Protein AF-0000000075743978 (afdb_homodimer)

Solvent-accessible surface area (backbone atoms only — not comparable to full-atom values): 15780 Å² total; per-residue (Å²): 130,88,74,73,69,87,46,62,50,60,53,67,70,72,53,64,82,66,49,61,28,59,50,46,32,64,75,64,64,57,47,56,66,39,38,50,54,51,48,53,48,66,65,42,75,84,51,74,60,40,35,63,66,58,51,16,63,73,70,71,48,52,56,69,60,46,48,53,36,50,51,52,35,18,31,63,42,45,31,47,73,48,79,40,78,42,95,86,76,48,76,43,61,27,34,36,59,51,58,58,70,58,33,43,53,43,49,51,48,41,51,51,47,50,50,52,52,47,51,52,47,54,72,70,50,47,62,70,56,47,52,52,26,50,57,50,27,38,66,61,56,108,129,87,74,75,70,86,47,61,50,58,53,67,69,72,52,64,80,65,49,59,29,59,51,46,32,63,75,65,63,57,47,57,65,40,37,50,56,50,47,53,49,66,64,42,75,85,52,75,58,41,36,62,66,57,50,16,63,74,70,72,48,51,55,69,60,45,49,53,36,50,49,51,35,19,32,64,43,46,32,47,73,47,78,40,78,41,95,88,74,49,74,44,60,28,32,35,59,51,56,56,71,57,34,45,52,41,51,52,49,42,50,52,47,51,47,54,51,45,52,50,47,55,72,68,50,46,62,70,56,47,52,52,25,50,57,50,26,37,66,61,57,109

Foldseek 3Di:
DPPVPPDDDDVCVVCVPPDPVNLCCVQLVDDPLLVLLLVCQVPVVPDDFAFLVRSCVVVVHDSVSSVVSQVSCVVLQQKDKDWDADPVGDIGIGMHGDDPVRNVVSSVVSVVVVVVVVVVPVVPDDPVRVVVCVVVVVVPPD/DPPVPPDDDDVCVVCVPPDPVNLCCVQLVDDPLLVLLLVCQVPVVPDDFAFLVRSCVVVVHDSVSSVVSQVSCVVLQQKDKDWDADPVRDIGIGMHGDDPVRNVVSSVVSVVVVVVVVVVPVVPDDPVRVVVCVVVVVVPPD

Secondary structure (DSSP, 8-state):
-------PPPHHHHSTT--HHHHHHHHH---HHHHHHHHHHHTSTT---B-HHHHHHHHT--HHHHHHHHHHHHHTTSEEEEEEE-TTS-EEEEEEEPPHHHHHHHHHHHHHHHHHHHHHHHHH--HHHHHHHHHHHTTTT-/-------PPPHHHHSTT--HHHHHHHHH---HHHHHHHHHHHTSTT---EEHHHHHHHHT--HHHHHHHHHHHHHTTSEEEEEEE-TTS-EEEEEEEPPHHHHHHHHHHHHHHHHHHHHHHHHH--HHHHHHHHHHHTTTT-

Nearest PDB structures (foldseek):
  3r0a-assembly1_A  TM=7.273E-01  e=1.257E-07  Methanosarcina mazei
  8ylg-assembly1_B  TM=4.894E-01  e=2.031E-04  Burkholderia thailandensis
  4zzl-assembly1_A  TM=4.169E-01  e=2.031E-04  Pseudomonas aeruginosa
  3voe-assembly1_B  TM=4.496E-01  e=3.532E-03  Escherichia coli K-12
  4em0-assembly1_B  TM=3.685E-01  e=7.030E-04  Staphylococcus aureus subsp. aureus MRSA252

Structure (mmCIF, N/CA/C/O backbone):
data_AF-0000000075743978-model_v1
#
loop_
_entity.id
_entity.type
_entity.pdbx_description
1 polymer 'Transcriptional regulator, TrmB'
#
loop_
_atom_site.group_PDB
_atom_site.id
_atom_site.type_symbol
_atom_site.label_atom_id
_atom_site.label_alt_id
_atom_site.label_comp_id
_atom_site.label_asym_id
_atom_site.label_entity_id
_atom_site.label_seq_id
_atom_site.pdbx_PDB_ins_code
_atom_site.Cartn_x
_atom_site.Cartn_y
_atom_site.Cartn_z
_atom_site.occupancy
_atom_site.B_iso_or_equiv
_atom_site.auth_seq_id
_atom_site.auth_comp_id
_atom_site.auth_asym_id
_atom_site.auth_atom_id
_atom_site.pdbx_PDB_model_num
ATOM 1 N N . MET A 1 1 ? -18.297 -23.359 -26.078 1 24.89 1 MET A N 1
ATOM 2 C CA . MET A 1 1 ? -17.5 -23.734 -24.906 1 24.89 1 MET A CA 1
ATOM 3 C C . MET A 1 1 ? -16.703 -22.562 -24.391 1 24.89 1 MET A C 1
ATOM 5 O O . MET A 1 1 ? -15.984 -21.906 -25.141 1 24.89 1 MET A O 1
ATOM 9 N N . TYR A 1 2 ? -17.172 -21.609 -23.75 1 27.92 2 TYR A N 1
ATOM 10 C CA . TYR A 1 2 ? -16.703 -20.297 -23.297 1 27.92 2 TYR A CA 1
ATOM 11 C C . TYR A 1 2 ? -15.289 -20.391 -22.734 1 27.92 2 TYR A C 1
ATOM 13 O O . TYR A 1 2 ? -15.102 -20.797 -21.578 1 27.92 2 TYR A O 1
ATOM 21 N N . LEU A 1 3 ? -14.398 -21.141 -23.266 1 30.67 3 LEU A N 1
ATOM 22 C CA . LEU A 1 3 ? -13 -21.344 -22.922 1 30.67 3 LEU A CA 1
ATOM 23 C C . LEU A 1 3 ? -12.297 -20.016 -22.672 1 30.67 3 LEU A C 1
ATOM 25 O O . LEU A 1 3 ? -11.75 -19.406 -23.594 1 30.67 3 LEU A O 1
ATOM 29 N N . ASN A 1 4 ? -12.82 -18.969 -22.094 1 42.28 4 ASN A N 1
ATOM 30 C CA . ASN A 1 4 ? -12.266 -17.703 -21.656 1 42.28 4 ASN A CA 1
ATOM 31 C C . ASN A 1 4 ? -10.891 -17.875 -21.016 1 42.28 4 ASN A C 1
ATOM 33 O O . ASN A 1 4 ? -10.758 -18.578 -20.016 1 42.28 4 ASN A O 1
ATOM 37 N N . THR A 1 5 ? -9.82 -18.156 -21.75 1 50.59 5 THR A N 1
ATOM 38 C CA . THR A 1 5 ? -8.43 -18.453 -21.422 1 50.59 5 THR A CA 1
ATOM 39 C C . THR A 1 5 ? -7.965 -17.641 -20.219 1 50.59 5 THR A C 1
ATOM 41 O O . THR A 1 5 ? -8.062 -16.406 -20.219 1 50.59 5 THR A O 1
ATOM 44 N N . LEU A 1 6 ? -8.203 -18.234 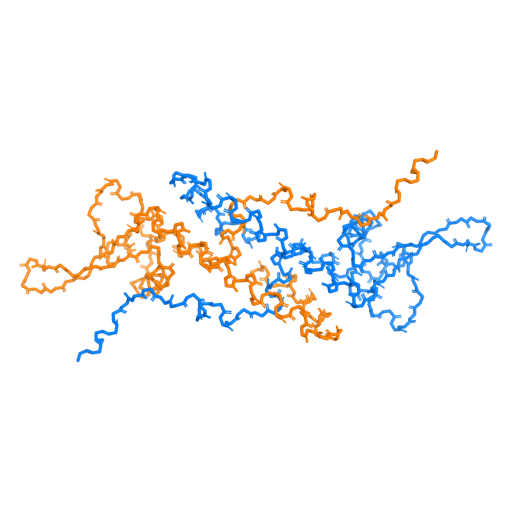-19.156 1 64.38 6 LEU A N 1
ATOM 45 C CA . LEU A 1 6 ? -7.66 -17.688 -17.906 1 64.38 6 LEU A CA 1
ATOM 46 C C . LEU A 1 6 ? -6.227 -17.203 -18.109 1 64.38 6 LEU A C 1
ATOM 48 O O . LEU A 1 6 ? -5.309 -18.016 -18.281 1 64.38 6 LEU A O 1
ATOM 52 N N . ARG A 1 7 ? -6.055 -15.961 -18.703 1 77.69 7 ARG A N 1
ATOM 53 C CA . ARG A 1 7 ? -4.734 -15.383 -18.938 1 77.69 7 ARG A CA 1
ATOM 54 C C . ARG A 1 7 ? -4.52 -14.156 -18.062 1 77.69 7 ARG A C 1
ATOM 56 O O . ARG A 1 7 ? -5.441 -13.703 -17.375 1 77.69 7 ARG A O 1
ATOM 63 N N . GLU A 1 8 ? -3.381 -13.867 -18.156 1 87 8 GLU A N 1
ATOM 64 C CA . GLU A 1 8 ? -2.977 -12.633 -17.5 1 87 8 GLU A CA 1
ATOM 65 C C . GLU A 1 8 ? -3.844 -11.453 -17.938 1 87 8 GLU A C 1
ATOM 67 O O . GLU A 1 8 ? -4.191 -11.344 -19.109 1 87 8 GLU A O 1
ATOM 72 N N . VAL A 1 9 ? -4.352 -10.773 -17.031 1 87.81 9 VAL A N 1
ATOM 73 C CA . VAL A 1 9 ? -5.133 -9.57 -17.297 1 87.81 9 VAL A CA 1
ATOM 74 C C . VAL A 1 9 ? -4.199 -8.367 -17.438 1 87.81 9 VAL A C 1
ATOM 76 O O . VAL A 1 9 ? -3.193 -8.266 -16.734 1 87.81 9 VAL A O 1
ATOM 79 N N . ASP A 1 10 ? -4.598 -7.535 -18.359 1 92.88 10 ASP A N 1
ATOM 80 C CA . ASP A 1 10 ? -3.844 -6.297 -18.5 1 92.88 10 ASP A CA 1
ATOM 81 C C . ASP A 1 10 ? -3.76 -5.547 -17.172 1 92.88 10 ASP A C 1
ATOM 83 O O . ASP A 1 10 ? -4.766 -5.387 -16.469 1 92.88 10 ASP A O 1
ATOM 87 N N . VAL A 1 11 ? -2.557 -5.078 -16.891 1 92.31 11 VAL A N 1
ATOM 88 C CA . VAL A 1 11 ? -2.301 -4.465 -15.594 1 92.31 11 VAL A CA 1
ATOM 89 C C . VAL A 1 11 ? -3.203 -3.246 -15.406 1 92.31 11 VAL A C 1
ATOM 91 O O . VAL A 1 11 ? -3.615 -2.936 -14.289 1 92.31 11 VAL A O 1
ATOM 94 N N . GLU A 1 12 ? -3.523 -2.529 -16.5 1 92.75 12 GLU A N 1
ATOM 95 C CA . GLU A 1 12 ? -4.406 -1.368 -16.422 1 92.75 12 GLU A CA 1
ATOM 96 C C . GLU A 1 12 ? -5.77 -1.748 -15.852 1 92.75 12 GLU A C 1
ATOM 98 O O . GLU A 1 12 ? -6.375 -0.969 -15.117 1 92.75 12 GLU A O 1
ATOM 103 N N . ASN A 1 13 ? -6.188 -2.934 -16.203 1 93.88 13 ASN A N 1
ATOM 104 C CA . ASN A 1 13 ? -7.473 -3.412 -15.703 1 93.88 13 ASN A CA 1
ATOM 105 C C . ASN A 1 13 ? -7.391 -3.818 -14.234 1 93.88 13 ASN A C 1
ATOM 107 O O . ASN A 1 13 ? -8.375 -3.727 -13.508 1 93.88 13 ASN A O 1
ATOM 111 N N . LEU A 1 14 ? -6.195 -4.199 -13.836 1 93.81 14 LEU A N 1
ATOM 112 C CA . LEU A 1 14 ? -5.992 -4.609 -12.453 1 93.81 14 LEU A CA 1
ATOM 113 C C . LEU A 1 14 ? -6.02 -3.404 -11.523 1 93.81 14 LEU A C 1
ATOM 115 O O . LEU A 1 14 ? -6.402 -3.527 -10.352 1 93.81 14 LEU A O 1
ATOM 119 N N . VAL A 1 15 ? -5.637 -2.213 -12.062 1 95.56 15 VAL A N 1
ATOM 120 C CA . VAL A 1 15 ? -5.52 -1.05 -11.188 1 95.56 15 VAL A CA 1
ATOM 121 C C . VAL A 1 15 ? -6.703 -0.111 -11.422 1 95.56 15 VAL A C 1
ATOM 123 O O . VAL A 1 15 ? -6.75 0.988 -10.859 1 95.56 15 VAL A O 1
ATOM 126 N N . LYS A 1 16 ? -7.691 -0.528 -12.164 1 92.94 16 LYS A N 1
ATOM 127 C CA . LYS A 1 16 ? -8.812 0.325 -12.547 1 92.94 16 LYS A CA 1
ATOM 128 C C . LYS A 1 16 ? -9.656 0.7 -11.336 1 92.94 16 LYS A C 1
ATOM 130 O O . LYS A 1 16 ? -10.25 1.78 -11.297 1 92.94 16 LYS A O 1
ATOM 135 N N . ASN A 1 17 ? -9.641 -0.209 -10.336 1 93.06 17 ASN A N 1
ATOM 136 C CA . ASN A 1 17 ? -10.516 0.028 -9.195 1 93.06 17 ASN A CA 1
ATOM 137 C C . ASN A 1 17 ? -9.758 0.637 -8.023 1 93.06 17 ASN A C 1
ATOM 139 O O . ASN A 1 17 ? -10.297 0.752 -6.918 1 93.06 17 ASN A O 1
ATOM 143 N N . ILE A 1 18 ? -8.547 1.062 -8.25 1 95.75 18 ILE A N 1
ATOM 144 C CA . ILE A 1 18 ? -7.762 1.695 -7.203 1 95.75 18 ILE A CA 1
ATOM 145 C C . ILE A 1 18 ? -8.25 3.127 -6.984 1 95.75 18 ILE A C 1
ATOM 147 O O . ILE A 1 18 ? -8.406 3.889 -7.941 1 95.75 18 ILE A O 1
ATOM 151 N N . ASP A 1 19 ? -8.539 3.475 -5.781 1 95.81 19 ASP A N 1
ATOM 152 C CA . ASP A 1 19 ? -8.969 4.832 -5.465 1 95.81 19 ASP A CA 1
ATOM 153 C C . ASP A 1 19 ? -7.926 5.555 -4.613 1 95.81 19 ASP A C 1
ATOM 155 O O . ASP A 1 19 ? -6.895 4.98 -4.266 1 95.81 19 ASP A O 1
ATOM 159 N N . LEU A 1 20 ? -8.234 6.773 -4.352 1 96.44 20 LEU A N 1
ATOM 160 C CA . LEU A 1 20 ? -7.273 7.617 -3.65 1 96.44 20 LEU A CA 1
ATOM 161 C C . LEU A 1 20 ? -7.055 7.117 -2.225 1 96.44 20 LEU A C 1
ATOM 163 O O . LEU A 1 20 ? -5.938 7.18 -1.708 1 96.44 20 LEU A O 1
ATOM 167 N N . LYS A 1 21 ? -8.133 6.723 -1.599 1 95.5 21 LYS A N 1
ATOM 168 C CA . LYS A 1 21 ? -8.023 6.223 -0.232 1 95.5 21 LYS A CA 1
ATOM 169 C C . LYS A 1 21 ? -7 5.09 -0.142 1 95.5 21 LYS A C 1
ATOM 171 O O . LYS A 1 21 ? -6.199 5.043 0.793 1 95.5 21 LYS A O 1
ATOM 176 N N . TYR A 1 22 ? -7.07 4.195 -1.061 1 95.56 22 TYR A N 1
ATOM 177 C CA . TYR A 1 22 ? -6.141 3.072 -1.082 1 95.56 22 TYR A CA 1
ATOM 178 C C . TYR A 1 22 ? -4.707 3.557 -1.284 1 95.56 22 TYR A C 1
ATOM 180 O O . TYR A 1 22 ? -3.785 3.074 -0.624 1 95.56 22 TYR A O 1
ATOM 188 N N . ILE A 1 23 ? -4.473 4.43 -2.223 1 96.62 23 ILE A N 1
ATOM 189 C CA . ILE A 1 23 ? -3.148 4.977 -2.484 1 96.62 23 ILE A CA 1
ATOM 190 C C . ILE A 1 23 ? -2.6 5.629 -1.217 1 96.62 23 ILE A C 1
ATOM 192 O O . ILE A 1 23 ? -1.451 5.391 -0.836 1 96.62 23 ILE A O 1
ATOM 196 N N . LEU A 1 24 ? -3.426 6.398 -0.537 1 96.06 24 LEU A N 1
ATOM 197 C CA . LEU A 1 24 ? -3.006 7.125 0.658 1 96.06 24 LEU A CA 1
ATOM 198 C C . LEU A 1 24 ? -2.688 6.16 1.795 1 96.06 24 LEU A C 1
ATOM 200 O O . LEU A 1 24 ? -1.755 6.391 2.568 1 96.06 24 LEU A O 1
ATOM 204 N N . ARG A 1 25 ? -3.398 5.117 1.868 1 94.81 25 ARG A N 1
ATOM 205 C CA . ARG A 1 25 ? -3.1 4.074 2.846 1 94.81 25 ARG A CA 1
ATOM 206 C C . ARG A 1 25 ? -1.698 3.51 2.631 1 94.81 25 ARG A C 1
ATOM 208 O O . ARG A 1 25 ? -0.941 3.334 3.588 1 94.81 25 ARG A O 1
ATOM 215 N N . CYS A 1 26 ? -1.353 3.26 1.431 1 94.75 26 CYS A N 1
ATOM 216 C CA . CYS A 1 26 ? -0.07 2.648 1.1 1 94.75 26 CYS A CA 1
ATOM 217 C C . CYS A 1 26 ? 1.074 3.635 1.309 1 94.75 26 CYS A C 1
ATOM 219 O O . CYS A 1 26 ? 2.105 3.281 1.882 1 94.75 26 CYS A O 1
ATOM 221 N N . ILE A 1 27 ? 0.92 4.844 0.913 1 96.06 27 ILE A N 1
ATOM 222 C CA . ILE A 1 27 ? 2.111 5.688 0.838 1 96.06 27 ILE A CA 1
ATOM 223 C C . ILE A 1 27 ? 2.283 6.453 2.146 1 96.06 27 ILE A C 1
ATOM 225 O O . ILE A 1 27 ? 3.4 6.828 2.512 1 96.06 27 ILE A O 1
ATOM 229 N N . LEU A 1 28 ? 1.196 6.746 2.877 1 95.31 28 LEU A N 1
ATOM 230 C CA . LEU A 1 28 ? 1.333 7.531 4.098 1 95.31 28 LEU A CA 1
ATOM 231 C C . LEU A 1 28 ? 1.576 6.629 5.301 1 95.31 28 LEU A C 1
ATOM 233 O O . LEU A 1 28 ? 2.283 7.012 6.238 1 95.31 28 LEU A O 1
ATOM 237 N N . LYS A 1 29 ? 0.933 5.473 5.328 1 92.44 29 LYS A N 1
ATOM 238 C CA . LYS A 1 29 ? 1.095 4.543 6.441 1 92.44 29 LYS A CA 1
ATOM 239 C C . LYS A 1 29 ? 0.666 5.184 7.758 1 92.44 29 LYS A C 1
ATOM 241 O O . LYS A 1 29 ? 1.4 5.133 8.75 1 92.44 29 LYS A O 1
ATOM 246 N N . LEU A 1 30 ? -0.484 5.719 7.789 1 95.19 30 LEU A N 1
ATOM 247 C CA . LEU A 1 30 ? -0.956 6.395 8.992 1 95.19 30 LEU A CA 1
ATOM 248 C C . LEU A 1 30 ? -1.749 5.441 9.875 1 95.19 30 LEU A C 1
ATOM 250 O O . LEU A 1 30 ? -2.514 4.613 9.375 1 95.19 30 LEU A O 1
ATOM 254 N N . SER A 1 31 ? -1.602 5.617 11.211 1 94.19 31 SER A N 1
ATOM 255 C CA . SER A 1 31 ? -2.451 4.922 12.172 1 94.19 31 SER A CA 1
ATOM 256 C C . SER A 1 31 ? -3.793 5.629 12.336 1 94.19 31 SER A C 1
ATOM 258 O O . SER A 1 31 ? -3.973 6.75 11.859 1 94.19 31 SER A O 1
ATOM 260 N N . ILE A 1 32 ? -4.656 4.938 13.023 1 94.75 32 ILE A N 1
ATOM 261 C CA . ILE A 1 32 ? -5.953 5.527 13.336 1 94.75 32 ILE A CA 1
ATOM 262 C C . ILE A 1 32 ? -5.758 6.809 14.148 1 94.75 32 ILE A C 1
ATOM 264 O O . ILE A 1 32 ? -6.414 7.82 13.891 1 94.75 32 ILE A O 1
ATOM 268 N N . THR A 1 33 ? -4.809 6.738 15.055 1 96.5 33 THR A N 1
ATOM 269 C CA . THR A 1 33 ? -4.523 7.91 15.875 1 96.5 33 THR A CA 1
ATOM 270 C C . THR A 1 33 ? -4.02 9.062 15.016 1 96.5 33 THR A C 1
ATOM 272 O O . THR A 1 33 ? -4.465 10.203 15.172 1 96.5 33 THR A O 1
ATOM 275 N N . ASP A 1 34 ? -3.105 8.789 14.086 1 97.19 34 ASP A N 1
ATOM 276 C CA . ASP A 1 34 ? -2.584 9.812 13.188 1 97.19 34 ASP A CA 1
ATOM 277 C C . ASP A 1 34 ? -3.715 10.492 12.422 1 97.19 34 ASP A C 1
ATOM 279 O O . ASP A 1 34 ? -3.756 11.727 12.336 1 97.19 34 ASP A O 1
ATOM 283 N N . VAL A 1 35 ? -4.586 9.727 11.977 1 96.19 35 VAL A N 1
ATOM 284 C CA . VAL A 1 35 ? -5.691 10.234 11.172 1 96.19 35 VAL A CA 1
ATOM 285 C C . VAL A 1 35 ? -6.621 11.078 12.047 1 96.19 35 VAL A C 1
ATOM 287 O O . VAL A 1 35 ? -7.09 12.133 11.617 1 96.19 35 VAL A O 1
ATOM 290 N N . THR A 1 36 ? -6.859 10.594 13.18 1 95.12 36 THR A N 1
ATOM 291 C CA . THR A 1 36 ? -7.738 11.312 14.102 1 95.12 36 THR A CA 1
ATOM 292 C C . THR A 1 36 ? -7.145 12.672 14.461 1 95.12 36 THR A C 1
ATOM 294 O O . THR A 1 36 ? -7.855 13.68 14.469 1 95.12 36 THR A O 1
ATOM 297 N N . VAL A 1 37 ? -5.906 12.695 14.766 1 96.5 37 VAL A N 1
ATOM 298 C CA . VAL A 1 37 ? -5.223 13.945 15.07 1 96.5 37 VAL A CA 1
ATOM 299 C C . VAL A 1 37 ? -5.312 14.891 13.875 1 96.5 37 VAL A C 1
ATOM 301 O O . VAL A 1 37 ? -5.68 16.062 14.031 1 96.5 37 VAL A O 1
ATOM 304 N N . TYR A 1 38 ? -5.027 14.375 12.766 1 95.88 38 TYR A N 1
ATOM 305 C CA . TYR A 1 38 ? -5.086 15.18 11.547 1 95.88 38 TYR A CA 1
ATOM 306 C C . TYR A 1 38 ? -6.492 15.711 11.312 1 95.88 38 TYR A C 1
ATOM 308 O O . TYR A 1 38 ? -6.672 16.891 10.992 1 95.88 38 TYR A O 1
ATOM 316 N N . HIS A 1 39 ? -7.406 14.852 11.469 1 92.94 39 HIS A N 1
ATOM 317 C CA . HIS A 1 39 ? -8.805 15.219 11.312 1 92.94 39 HIS A CA 1
ATOM 318 C C . HIS A 1 39 ? -9.195 16.344 12.266 1 92.94 39 HIS A C 1
ATOM 320 O O . HIS A 1 39 ? -9.93 17.266 11.891 1 92.94 39 HIS A O 1
ATOM 326 N N . THR A 1 40 ? -8.781 16.266 13.438 1 93.81 40 THR A N 1
ATOM 327 C CA . THR A 1 40 ? -9.07 17.266 14.453 1 93.81 40 THR A CA 1
ATOM 328 C C . THR A 1 40 ? -8.547 18.641 14.016 1 93.81 40 THR A C 1
ATOM 330 O O . THR A 1 40 ? -9.227 19.641 14.211 1 93.81 40 THR A O 1
ATOM 333 N N . LEU A 1 41 ? -7.387 18.672 13.391 1 94.31 41 LEU A N 1
ATOM 334 C CA . LEU A 1 41 ? -6.793 19.922 12.93 1 94.31 41 LEU A CA 1
ATOM 335 C C . LEU A 1 41 ? -7.547 20.484 11.727 1 94.31 41 LEU A C 1
ATOM 337 O O . LEU A 1 41 ? -7.664 21.703 11.57 1 94.31 41 LEU A O 1
ATOM 341 N N . LEU A 1 42 ? -8.078 19.609 10.883 1 90.25 42 LEU A N 1
ATOM 342 C CA . LEU A 1 42 ? -8.781 20.031 9.68 1 90.25 42 LEU A CA 1
ATOM 343 C C . LEU A 1 42 ? -10.172 20.562 10.016 1 90.25 42 LEU A C 1
ATOM 345 O O . LEU A 1 42 ? -10.664 21.484 9.352 1 90.25 42 LEU A O 1
ATOM 349 N N . ASN A 1 43 ? -10.828 19.953 10.93 1 82.62 43 ASN A N 1
ATOM 350 C CA . ASN A 1 43 ? -12.211 20.281 11.25 1 82.62 43 ASN A CA 1
ATOM 351 C C . ASN A 1 43 ? -12.305 21.25 12.422 1 82.62 43 ASN A C 1
ATOM 353 O 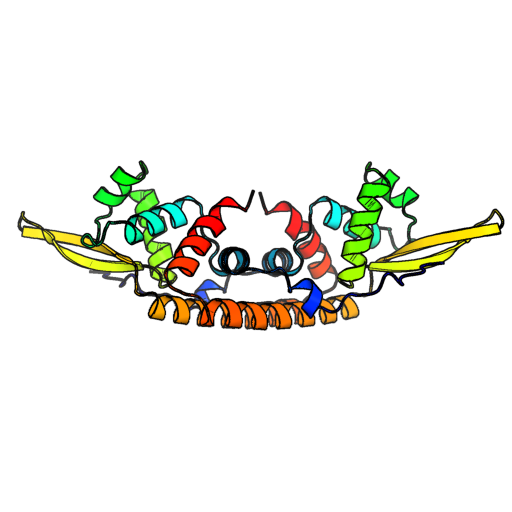O . ASN A 1 43 ? -13.297 21.266 13.148 1 82.62 43 ASN A O 1
ATOM 357 N N . ASN A 1 44 ? -11.344 21.922 12.609 1 73.75 44 ASN A N 1
ATOM 358 C CA . ASN A 1 44 ? -11.391 22.844 13.75 1 73.75 44 ASN A CA 1
ATOM 359 C C . ASN A 1 44 ? -12.133 24.125 13.406 1 73.75 44 ASN A C 1
ATOM 361 O O . ASN A 1 44 ? -12.016 25.125 14.125 1 73.75 44 ASN A O 1
ATOM 365 N N . ASN A 1 45 ? -13.18 23.969 12.453 1 56.81 45 ASN A N 1
ATOM 366 C CA . ASN A 1 45 ? -14.125 25.016 12.086 1 56.81 45 ASN A CA 1
ATOM 367 C C . ASN A 1 45 ? -13.414 26.344 11.812 1 56.81 45 ASN A C 1
ATOM 369 O O . ASN A 1 45 ? -13.859 27.391 12.273 1 56.81 45 ASN A O 1
ATOM 373 N N . GLY A 1 46 ? -12.469 26.203 11 1 56.69 46 GLY A N 1
ATOM 374 C CA . GLY A 1 46 ? -11.836 27.469 10.688 1 56.69 46 GLY A CA 1
ATOM 375 C C . GLY A 1 46 ? -11.031 28.031 11.844 1 56.69 46 GLY A C 1
ATOM 376 O O . GLY A 1 46 ? -10.477 29.141 11.734 1 56.69 46 GLY A O 1
ATOM 377 N N . ASN A 1 47 ? -11.312 27.453 13.031 1 59.38 47 ASN A N 1
ATOM 378 C CA . ASN A 1 47 ? -10.57 27.969 14.18 1 59.38 47 ASN A CA 1
ATOM 379 C C . ASN A 1 47 ? -9.062 27.812 13.984 1 59.38 47 ASN A C 1
ATOM 381 O O . ASN A 1 47 ? -8.625 27.078 13.094 1 59.38 47 ASN A O 1
ATOM 385 N N . ASP A 1 48 ? -8.211 28.5 14.898 1 71.69 48 ASP A N 1
ATOM 386 C CA . ASP A 1 48 ? -6.793 28.75 15.164 1 71.69 48 ASP A CA 1
ATOM 387 C C . ASP A 1 48 ? -6.031 27.438 15.328 1 71.69 48 ASP A C 1
ATOM 389 O O . ASP A 1 48 ? -6.633 26.391 15.617 1 71.69 48 ASP A O 1
ATOM 393 N N . PRO A 1 49 ? -4.898 27.297 14.836 1 92.62 49 PRO A N 1
ATOM 394 C CA . PRO A 1 49 ? -3.943 26.297 15.305 1 92.62 49 PRO A CA 1
ATOM 395 C C . PRO A 1 49 ? -4.234 25.828 16.719 1 92.62 49 PRO A C 1
ATOM 397 O O . PRO A 1 49 ? -4.871 26.547 17.5 1 92.62 49 PRO A O 1
ATOM 400 N N . LEU A 1 50 ? -4.078 24.562 16.953 1 96 50 LEU A N 1
ATOM 401 C CA . LEU A 1 50 ? -4.363 23.938 18.25 1 96 50 LEU A CA 1
ATOM 402 C C . LEU A 1 50 ? -3.07 23.547 18.953 1 96 50 LEU A C 1
ATOM 404 O O . LEU A 1 50 ? -2.09 23.172 18.312 1 96 50 LEU A O 1
ATOM 408 N N . THR A 1 51 ? -3.17 23.609 20.266 1 95.25 51 THR A N 1
ATOM 409 C CA . THR A 1 51 ? -2.055 23.109 21.078 1 95.25 51 THR A CA 1
ATOM 410 C C . THR A 1 51 ? -2.152 21.594 21.266 1 95.25 51 THR A C 1
ATOM 412 O O . THR A 1 51 ? -3.199 21 21 1 95.25 51 THR A O 1
ATOM 415 N N . VAL A 1 52 ? -1.03 21 21.734 1 97.44 52 VAL A N 1
ATOM 416 C CA . VAL A 1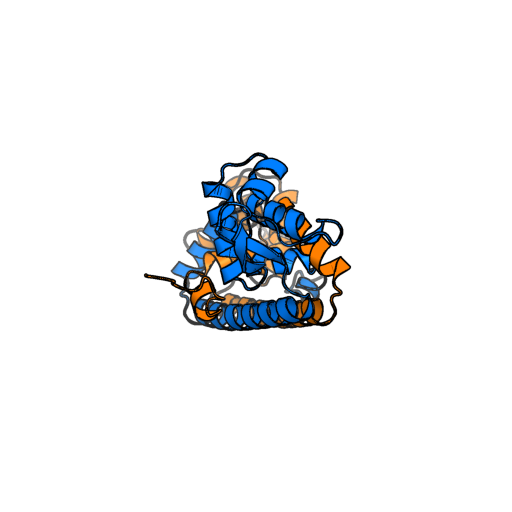 52 ? -1.013 19.578 22.062 1 97.44 52 VAL A CA 1
ATOM 417 C C . VAL A 1 52 ? -2.102 19.266 23.078 1 97.44 52 VAL A C 1
ATOM 419 O O . VAL A 1 52 ? -2.822 18.266 22.938 1 97.44 52 VAL A O 1
ATOM 422 N N . SER A 1 53 ? -2.24 20.094 24.062 1 96.88 53 SER A N 1
ATOM 423 C CA . SER A 1 53 ? -3.209 19.891 25.141 1 96.88 53 SER A CA 1
ATOM 424 C C . SER A 1 53 ? -4.637 19.891 24.609 1 96.88 53 SER A C 1
ATOM 426 O O . SER A 1 53 ? -5.449 19.047 24.984 1 96.88 53 SER A O 1
ATOM 428 N N . GLU A 1 54 ? -4.91 20.812 23.781 1 95.25 54 GLU A N 1
ATOM 429 C CA . GLU A 1 54 ? -6.242 20.922 23.203 1 95.25 54 GLU A CA 1
ATOM 430 C C . GLU A 1 54 ? -6.57 19.688 22.359 1 95.25 54 GLU A C 1
ATOM 432 O O . GLU A 1 54 ? -7.68 19.156 22.422 1 95.25 54 GLU A O 1
ATOM 437 N N . ILE A 1 55 ? -5.617 19.203 21.578 1 97.19 55 ILE A N 1
ATOM 438 C CA . ILE A 1 55 ? -5.828 18.031 20.75 1 97.19 55 ILE A CA 1
ATOM 439 C C . ILE A 1 55 ? -5.996 16.797 21.625 1 97.19 55 ILE A C 1
ATOM 441 O O . ILE A 1 55 ? -6.898 15.984 21.406 1 97.19 55 ILE A O 1
ATOM 445 N N . SER A 1 56 ? -5.125 16.703 22.609 1 98.25 56 SER A N 1
ATOM 446 C CA . SER A 1 56 ? -5.18 15.578 23.547 1 98.25 56 SER A CA 1
ATOM 447 C C . SER A 1 56 ? -6.551 15.477 24.203 1 98.25 56 SER A C 1
ATOM 449 O O . SER A 1 56 ? -7.125 14.391 24.281 1 98.25 56 SER A O 1
ATOM 451 N N . THR A 1 57 ? -7.059 16.531 24.609 1 97.44 57 THR A N 1
ATOM 452 C CA . THR A 1 57 ? -8.375 16.578 25.25 1 97.44 57 THR A CA 1
ATOM 453 C C . THR A 1 57 ? -9.469 16.188 24.25 1 97.44 57 THR A C 1
ATOM 455 O O . THR A 1 57 ? -10.375 15.422 24.594 1 97.44 57 THR A O 1
ATOM 458 N N . ALA A 1 58 ? -9.344 16.672 23.062 1 94.75 58 ALA A N 1
ATOM 459 C CA . ALA A 1 58 ? -10.367 16.453 22.047 1 94.75 58 ALA A CA 1
ATOM 460 C C . ALA A 1 58 ? -10.461 14.969 21.688 1 94.75 58 ALA A C 1
ATOM 462 O O . ALA A 1 58 ? -11.555 14.453 21.422 1 94.75 58 ALA A O 1
ATOM 463 N N . ILE A 1 59 ? -9.312 14.289 21.656 1 96.44 59 ILE A N 1
ATOM 464 C CA . ILE A 1 59 ? -9.352 12.922 21.141 1 96.44 59 ILE A CA 1
ATOM 465 C C . ILE A 1 59 ? -9.18 11.93 22.281 1 96.44 59 ILE A C 1
ATOM 467 O O . ILE A 1 59 ? -9.125 10.719 22.062 1 96.44 59 ILE A O 1
ATOM 471 N N . LYS A 1 60 ? -9 12.383 23.516 1 97.69 60 LYS A N 1
ATOM 472 C CA . LYS A 1 60 ? -8.914 11.594 24.734 1 97.69 60 LYS A CA 1
ATOM 473 C C . LYS A 1 60 ? -7.734 10.633 24.688 1 97.69 60 LYS A C 1
ATOM 475 O O . LYS A 1 60 ? -7.891 9.438 24.938 1 97.69 60 LYS A O 1
ATOM 480 N N . LYS A 1 61 ? -6.574 11.148 24.328 1 98.12 61 LYS A N 1
ATOM 481 C CA . LYS A 1 61 ? -5.293 10.453 24.359 1 98.12 61 LYS A CA 1
ATOM 482 C C . LYS A 1 61 ? -4.238 11.258 25.109 1 98.12 61 LYS A C 1
ATOM 484 O O . LYS A 1 61 ? -4.41 12.461 25.328 1 98.12 61 LYS A O 1
ATOM 489 N N . SER A 1 62 ? -3.201 10.578 25.422 1 98.44 62 SER A N 1
ATOM 490 C CA . SER A 1 62 ? -2.139 11.25 26.156 1 98.44 62 SER A CA 1
ATOM 491 C C . SER A 1 62 ? -1.426 12.281 25.297 1 98.44 62 SER A C 1
ATOM 493 O O . SER A 1 62 ? -1.398 12.148 24.062 1 98.44 62 SER A O 1
ATOM 495 N N . ARG A 1 63 ? -0.843 13.188 25.984 1 98 63 ARG A N 1
ATOM 496 C CA . ARG A 1 63 ? -0.066 14.203 25.281 1 98 63 ARG A CA 1
ATOM 497 C C . ARG A 1 63 ? 1.102 13.57 24.516 1 98 63 ARG A C 1
ATOM 499 O O . ARG A 1 63 ? 1.418 13.977 23.406 1 98 63 ARG A O 1
ATOM 506 N N . SER A 1 64 ? 1.693 12.586 25.141 1 97.69 64 SER A N 1
ATOM 507 C CA . SER A 1 64 ? 2.82 11.914 24.5 1 97.69 64 SER A CA 1
ATOM 508 C C . SER A 1 64 ? 2.4 11.25 23.188 1 97.69 64 SER A C 1
ATOM 510 O O . SER A 1 64 ? 3.129 11.312 22.203 1 97.69 64 SER A O 1
ATOM 512 N N . THR A 1 65 ? 1.23 10.586 23.156 1 98.06 65 THR A N 1
ATOM 513 C CA . THR A 1 65 ? 0.684 9.945 21.969 1 98.06 65 THR A CA 1
ATOM 514 C C . THR A 1 65 ? 0.396 10.977 20.891 1 98.06 65 THR A C 1
ATOM 516 O O . THR A 1 65 ? 0.734 10.766 19.719 1 98.06 65 THR A O 1
ATOM 519 N N . VAL A 1 66 ? -0.167 12.055 21.297 1 98.44 66 VAL A N 1
ATOM 520 C CA . VAL A 1 66 ? -0.506 13.133 20.359 1 98.44 66 VAL A CA 1
ATOM 521 C C . VAL A 1 66 ? 0.771 13.734 19.781 1 98.44 66 VAL A C 1
ATOM 523 O O . VAL A 1 66 ? 0.857 13.984 18.578 1 98.44 66 VAL A O 1
ATOM 526 N N . GLU A 1 67 ? 1.728 13.922 20.562 1 97.94 67 GLU A N 1
ATOM 527 C CA . GLU A 1 67 ? 2.994 14.5 20.125 1 97.94 67 GLU A CA 1
ATOM 528 C C . GLU A 1 67 ? 3.676 13.602 19.094 1 97.94 67 GLU A C 1
ATOM 530 O O . GLU A 1 67 ? 4.211 14.094 18.094 1 97.94 67 GLU A O 1
ATOM 535 N N . LYS A 1 68 ? 3.662 12.367 19.312 1 97.94 68 LYS A N 1
ATOM 536 C CA . LYS A 1 68 ? 4.254 11.438 18.359 1 97.94 68 LYS A CA 1
ATOM 537 C C . LYS A 1 68 ? 3.539 11.516 17 1 97.94 68 LYS A C 1
ATOM 539 O O . LYS A 1 68 ? 4.188 11.547 15.953 1 97.94 68 LYS A O 1
ATOM 544 N N . SER A 1 69 ? 2.268 11.516 17.094 1 97.75 69 SER A N 1
ATOM 545 C CA . SER A 1 69 ? 1.484 11.625 15.867 1 97.75 69 SER A CA 1
ATOM 546 C C . SER A 1 69 ? 1.756 12.945 15.148 1 97.75 69 SER A C 1
ATOM 548 O O . SER A 1 69 ? 1.917 12.977 13.93 1 97.75 69 SER A O 1
ATOM 550 N N . LEU A 1 70 ? 1.791 14.016 15.922 1 97.81 70 LEU A N 1
ATOM 551 C CA . LEU A 1 70 ? 2.059 15.32 15.336 1 97.81 70 LEU A CA 1
ATOM 552 C C . LEU A 1 70 ? 3.436 15.359 14.68 1 97.81 70 LEU A C 1
ATOM 554 O O .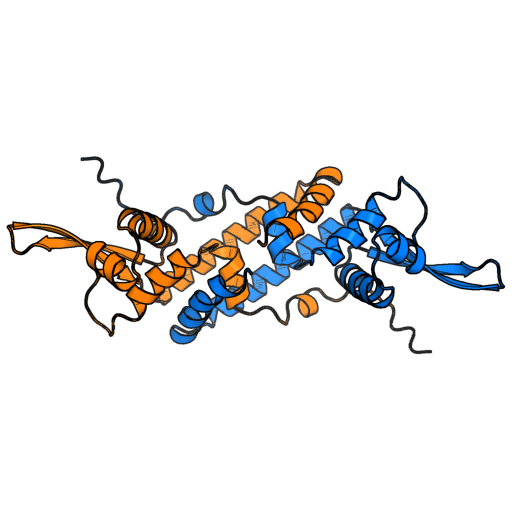 LEU A 1 70 ? 3.602 15.938 13.609 1 97.81 70 LEU A O 1
ATOM 558 N N . MET A 1 71 ? 4.344 14.734 15.297 1 97.19 71 MET A N 1
ATOM 559 C CA . MET A 1 71 ? 5.68 14.664 14.711 1 97.19 71 MET A CA 1
ATOM 560 C C . MET A 1 71 ? 5.648 13.93 13.375 1 97.19 71 MET A C 1
ATOM 562 O O . MET A 1 71 ? 6.258 14.383 12.406 1 97.19 71 MET A O 1
ATOM 566 N N . LYS A 1 72 ? 5.004 12.906 13.328 1 96.31 72 LYS A N 1
ATOM 567 C CA . LYS A 1 72 ? 4.879 12.141 12.094 1 96.31 72 LYS A CA 1
ATOM 568 C C . LYS A 1 72 ? 4.207 12.961 11 1 96.31 72 LYS A C 1
ATOM 570 O O . LYS A 1 72 ? 4.676 13 9.859 1 96.31 72 LYS A O 1
ATOM 575 N N . LEU A 1 73 ? 3.148 13.594 11.375 1 97.38 73 LEU A N 1
ATOM 576 C CA . LEU A 1 73 ? 2.377 14.375 10.422 1 97.38 73 LEU A CA 1
ATOM 577 C C . LEU A 1 73 ? 3.188 15.562 9.906 1 97.38 73 LEU A C 1
ATOM 579 O O . LEU A 1 73 ? 3.061 15.953 8.75 1 97.38 73 LEU A O 1
ATOM 583 N N . ILE A 1 74 ? 4.012 16.125 10.789 1 97.5 74 ILE A N 1
ATOM 584 C CA . ILE A 1 74 ? 4.902 17.219 10.375 1 97.5 74 ILE A CA 1
ATOM 585 C C . ILE A 1 74 ? 5.953 16.672 9.414 1 97.5 74 ILE A C 1
ATOM 587 O O . ILE A 1 74 ? 6.199 17.266 8.359 1 97.5 74 ILE A O 1
ATOM 591 N N . GLN A 1 75 ? 6.52 15.578 9.711 1 96.31 75 GLN A N 1
ATOM 592 C CA . GLN A 1 75 ? 7.535 14.969 8.859 1 96.31 75 GLN A CA 1
ATOM 593 C C . GLN A 1 75 ? 6.977 14.664 7.469 1 96.31 75 GLN A C 1
ATOM 595 O O . GLN A 1 75 ? 7.688 14.789 6.469 1 96.31 75 GLN A O 1
ATOM 600 N N . LEU A 1 76 ? 5.766 14.312 7.402 1 96.44 76 LEU A N 1
ATOM 601 C CA . LEU A 1 76 ? 5.109 13.953 6.156 1 96.44 76 LEU A CA 1
ATOM 602 C C . LEU A 1 76 ? 4.691 15.195 5.375 1 96.44 76 LEU A C 1
ATOM 604 O O . LEU A 1 76 ? 4.273 15.094 4.219 1 96.44 76 LEU A O 1
ATOM 608 N N . GLY A 1 77 ? 4.734 16.312 5.988 1 96.19 77 GLY A N 1
ATOM 609 C CA . GLY A 1 77 ? 4.355 17.547 5.32 1 96.19 77 GLY A CA 1
ATOM 610 C C . GLY A 1 77 ? 2.859 17.797 5.32 1 96.19 77 GLY A C 1
ATOM 611 O O . GLY A 1 77 ? 2.338 18.484 4.445 1 96.19 77 GLY A O 1
ATOM 612 N N . LEU A 1 78 ? 2.15 17.234 6.273 1 95.88 78 LEU A N 1
ATOM 613 C CA . LEU A 1 78 ? 0.707 17.406 6.375 1 95.88 78 LEU A CA 1
ATOM 614 C C . LEU A 1 78 ? 0.358 18.5 7.391 1 95.88 78 LEU A C 1
ATOM 616 O O . LEU A 1 78 ? -0.676 19.156 7.266 1 95.88 78 LEU A O 1
ATOM 620 N N . VAL A 1 79 ? 1.19 18.641 8.391 1 96.12 79 VAL A N 1
ATOM 621 C CA . VAL A 1 79 ? 0.953 19.531 9.516 1 96.12 79 VAL A CA 1
ATOM 622 C C . VAL A 1 79 ? 2.182 20.406 9.742 1 96.12 79 VAL A C 1
ATOM 624 O O . VAL A 1 79 ? 3.307 20 9.438 1 96.12 79 VAL A O 1
ATOM 627 N N . ALA A 1 80 ? 1.969 21.562 10.211 1 95.75 80 ALA A N 1
ATOM 628 C CA . ALA A 1 80 ? 3.033 22.469 10.648 1 95.75 80 ALA A CA 1
ATOM 629 C C . ALA A 1 80 ? 2.736 23.031 12.039 1 95.75 80 ALA A C 1
ATOM 631 O O . ALA A 1 80 ? 1.637 22.844 12.57 1 95.75 80 ALA A O 1
ATOM 632 N N . ARG A 1 81 ? 3.812 23.578 12.633 1 95.56 81 ARG A N 1
ATOM 633 C CA . ARG A 1 81 ? 3.627 24.188 13.945 1 95.56 81 ARG A CA 1
ATOM 634 C C . ARG A 1 81 ? 4.293 25.562 14 1 95.56 81 ARG A C 1
ATOM 636 O O . ARG A 1 81 ? 5.141 25.875 13.156 1 95.56 81 ARG A O 1
ATOM 643 N N . ARG A 1 82 ? 3.824 26.375 14.852 1 93.69 82 ARG A N 1
ATOM 644 C CA . ARG A 1 82 ? 4.449 27.656 15.141 1 93.69 82 ARG A CA 1
ATOM 645 C C . ARG A 1 82 ? 4.359 28 16.625 1 93.69 82 ARG A C 1
ATOM 647 O O . ARG A 1 82 ? 3.43 27.562 17.312 1 93.69 82 ARG A O 1
ATOM 654 N N . ALA A 1 83 ? 5.387 28.672 17.062 1 94.19 83 ALA A N 1
ATOM 655 C CA . ALA A 1 83 ? 5.391 29.141 18.453 1 94.19 83 ALA A CA 1
ATOM 656 C C . ALA A 1 83 ? 4.496 30.359 18.625 1 94.19 83 ALA A C 1
ATOM 658 O O . ALA A 1 83 ? 4.484 31.25 17.781 1 94.19 83 ALA A O 1
ATOM 659 N N . VAL A 1 84 ? 3.783 30.375 19.719 1 92.75 84 VAL A N 1
ATOM 660 C CA . VAL A 1 84 ? 2.967 31.547 20.047 1 92.75 84 VAL A CA 1
ATOM 661 C C . VAL A 1 84 ? 3.172 31.938 21.5 1 92.75 84 VAL A C 1
ATOM 663 O O . VAL A 1 84 ? 3.455 31.078 22.344 1 92.75 84 VAL A O 1
ATOM 666 N N . LEU A 1 85 ? 3.102 33.188 21.781 1 93.69 85 LEU A N 1
ATOM 667 C CA . LEU A 1 85 ? 3.23 33.688 23.141 1 93.69 85 LEU A CA 1
ATOM 668 C C . LEU A 1 85 ? 2.012 33.312 23.984 1 93.69 85 LEU A C 1
ATOM 670 O O . LEU A 1 85 ? 0.878 33.375 23.5 1 93.69 85 LEU A O 1
ATOM 674 N N . THR A 1 86 ? 2.383 32.812 25.125 1 91.75 86 THR A N 1
ATOM 675 C CA . THR A 1 86 ? 1.285 32.531 26.047 1 91.75 86 THR A CA 1
ATOM 676 C C . THR A 1 86 ? 0.874 33.75 26.828 1 91.75 86 THR A C 1
ATOM 678 O O . THR A 1 86 ? 1.59 34.75 26.828 1 91.75 86 THR A O 1
ATOM 681 N N . ARG A 1 87 ? -0.309 33.781 27.453 1 88.19 87 ARG A N 1
ATOM 682 C CA . ARG A 1 87 ? -0.77 34.875 28.281 1 88.19 87 ARG A CA 1
ATOM 683 C C . ARG A 1 87 ? 0.128 35.062 29.5 1 88.19 87 ARG A C 1
ATOM 685 O O . ARG A 1 87 ? 0.272 36.188 30 1 88.19 87 ARG A O 1
ATOM 692 N N . ARG A 1 88 ? 0.75 34.125 30.062 1 89.75 88 ARG A N 1
ATOM 693 C CA . ARG A 1 88 ? 1.578 34.125 31.266 1 89.75 88 ARG A CA 1
ATOM 694 C C . ARG A 1 88 ? 3.014 34.531 30.922 1 89.75 88 ARG A C 1
ATOM 696 O O . ARG A 1 88 ? 3.885 34.5 31.797 1 89.75 88 ARG A O 1
ATOM 703 N N . GLY A 1 89 ? 3.342 34.969 29.781 1 89.38 89 GLY A N 1
ATOM 704 C CA . GLY A 1 89 ? 4.664 35.406 29.359 1 89.38 89 GLY A CA 1
ATOM 705 C C . GLY A 1 89 ? 5.523 34.281 28.828 1 89.38 89 GLY A C 1
ATOM 706 O O . GLY A 1 89 ? 6.652 34.5 28.391 1 89.38 89 GLY A O 1
ATOM 707 N N . GLY A 1 90 ? 5.117 32.969 28.641 1 91.69 90 GLY A N 1
ATOM 708 C CA . GLY A 1 90 ? 5.836 31.844 28.031 1 91.69 90 GLY A CA 1
ATOM 709 C C . GLY A 1 90 ? 5.434 31.594 26.594 1 91.69 90 GLY A C 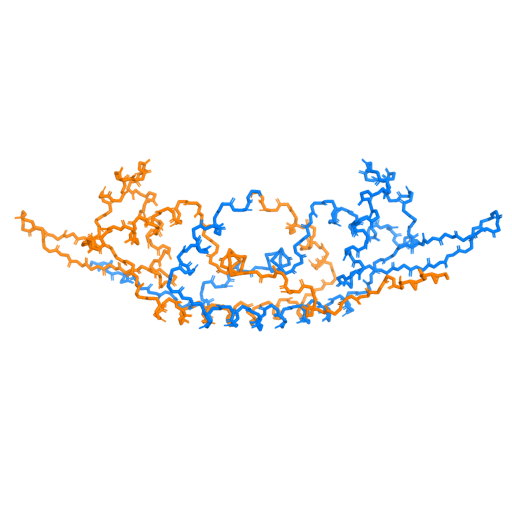1
ATOM 710 O O . GLY A 1 90 ? 4.816 32.438 25.953 1 91.69 90 GLY A O 1
ATOM 711 N N . TYR A 1 91 ? 6.125 30.594 26.062 1 94.12 91 TYR A N 1
ATOM 712 C CA . TYR A 1 91 ? 5.793 30.203 24.703 1 94.12 91 TYR A CA 1
ATOM 713 C C . TYR A 1 91 ? 5.176 28.797 24.672 1 94.12 91 TYR A C 1
ATOM 715 O O . TYR A 1 91 ? 5.473 27.969 25.516 1 94.12 91 TYR A O 1
ATOM 723 N N . THR A 1 92 ? 4.316 28.672 23.703 1 93.81 92 THR A N 1
ATOM 724 C CA . THR A 1 92 ? 3.773 27.344 23.406 1 93.81 92 THR A CA 1
ATOM 725 C C . THR A 1 92 ? 3.656 27.141 21.906 1 93.81 92 THR A C 1
ATOM 727 O O . THR A 1 92 ? 3.623 28.109 21.141 1 93.81 92 THR A O 1
ATOM 730 N N . TYR A 1 93 ? 3.645 25.812 21.547 1 95.19 93 TYR A N 1
ATOM 731 C CA . TYR A 1 93 ? 3.479 25.5 20.141 1 95.19 93 TYR A CA 1
ATOM 732 C C . TYR A 1 93 ? 2.016 25.234 19.797 1 95.19 93 TYR A C 1
ATOM 734 O O . TYR A 1 93 ? 1.308 24.594 20.578 1 95.19 93 TYR A O 1
ATOM 742 N N . VAL A 1 94 ? 1.641 25.812 18.625 1 95.5 94 VAL A N 1
ATOM 743 C CA . VAL A 1 94 ? 0.336 25.469 18.062 1 95.5 94 VAL A CA 1
ATOM 744 C C . VAL A 1 94 ? 0.514 24.797 16.703 1 95.5 94 VAL A C 1
ATOM 746 O O . VAL A 1 94 ? 1.471 25.078 15.984 1 95.5 94 VAL A O 1
ATOM 749 N N . TYR A 1 95 ? -0.418 23.938 16.406 1 96.12 95 TYR A N 1
ATOM 750 C CA . TYR A 1 95 ? -0.328 23.094 15.227 1 96.12 95 TYR A CA 1
ATOM 751 C C . TYR A 1 95 ? -1.498 23.344 14.281 1 96.12 95 TYR A C 1
ATOM 753 O O . TYR A 1 95 ? -2.621 23.594 14.727 1 96.12 95 TYR A O 1
ATOM 761 N N . TYR A 1 96 ? -1.155 23.297 13.023 1 94.56 96 TYR A N 1
ATOM 762 C CA . TYR A 1 96 ? -2.201 23.516 12.023 1 94.56 96 TYR A CA 1
ATOM 763 C C . TYR A 1 96 ? -1.933 22.703 10.766 1 94.56 96 TYR A C 1
ATOM 765 O O . TYR A 1 96 ? -0.784 22.359 10.477 1 94.56 96 TYR A O 1
ATOM 773 N N . ALA A 1 97 ? -2.998 22.359 10.062 1 94.19 97 ALA A N 1
ATOM 774 C CA . ALA A 1 97 ? -2.881 21.609 8.812 1 94.19 97 ALA A CA 1
ATOM 775 C C . ALA A 1 97 ? -2.361 22.484 7.688 1 94.19 97 ALA A C 1
ATOM 777 O O . ALA A 1 97 ? -2.756 23.656 7.57 1 94.19 97 ALA A O 1
ATOM 778 N N . LEU A 1 98 ? -1.541 21.891 6.863 1 93.38 98 LEU A N 1
ATOM 779 C CA . LEU A 1 98 ? -1.003 22.625 5.723 1 93.38 98 LEU A CA 1
ATOM 780 C C . LEU A 1 98 ? -2.004 22.656 4.574 1 93.38 98 LEU A C 1
ATOM 782 O O . LEU A 1 98 ? -2.861 21.781 4.469 1 93.38 98 LEU A O 1
ATOM 786 N N . PRO A 1 99 ? -1.843 23.688 3.701 1 91.81 99 PRO A N 1
ATOM 787 C CA . PRO A 1 99 ? -2.783 23.812 2.586 1 91.81 99 PRO A CA 1
ATOM 788 C C . PRO A 1 99 ? -2.748 22.609 1.649 1 91.81 99 PRO A C 1
ATOM 790 O O . PRO A 1 99 ? -1.703 21.969 1.493 1 91.81 99 PRO A O 1
ATOM 793 N N . ILE A 1 100 ? -3.803 22.391 0.957 1 92.31 100 ILE A N 1
ATOM 794 C CA . ILE A 1 100 ? -4 21.219 0.117 1 92.31 100 ILE A CA 1
ATOM 795 C C . ILE A 1 100 ? -2.959 21.203 -0.999 1 92.31 100 ILE A C 1
ATOM 797 O O . ILE A 1 100 ? -2.461 20.125 -1.372 1 92.31 100 ILE A O 1
ATOM 801 N N . ASP A 1 101 ? -2.67 22.312 -1.554 1 94.56 101 ASP A N 1
ATOM 802 C CA . ASP A 1 101 ? -1.701 22.344 -2.646 1 94.56 101 ASP A CA 1
ATOM 803 C C . ASP A 1 101 ? -0.324 21.875 -2.176 1 94.56 101 ASP A C 1
ATOM 805 O O . ASP A 1 101 ? 0.392 21.203 -2.912 1 94.56 101 ASP A O 1
ATOM 809 N N . HIS A 1 102 ? -0.007 22.312 -1.001 1 94.81 102 HIS A N 1
ATOM 810 C CA . HIS A 1 102 ? 1.246 21.844 -0.418 1 94.81 102 HIS A CA 1
ATOM 811 C C . HIS A 1 102 ? 1.22 20.344 -0.19 1 94.81 102 HIS A C 1
ATOM 813 O O . HIS A 1 102 ? 2.174 19.641 -0.535 1 94.81 102 HIS A O 1
ATOM 819 N N . VAL A 1 103 ? 0.187 19.844 0.316 1 94.88 103 VAL A N 1
ATOM 820 C CA . VAL A 1 103 ? 0.038 18.422 0.622 1 94.88 103 VAL A CA 1
ATOM 821 C C . VAL A 1 103 ? 0.105 17.609 -0.667 1 94.88 103 VAL A C 1
ATOM 823 O O . VAL A 1 103 ? 0.785 16.578 -0.723 1 94.88 103 VAL A O 1
ATOM 826 N N . LYS A 1 104 ? -0.527 18.047 -1.69 1 96.19 104 LYS A N 1
ATOM 827 C CA . LYS A 1 104 ? -0.489 17.375 -2.98 1 96.19 104 LYS A CA 1
ATOM 828 C C . LYS A 1 104 ? 0.945 17.219 -3.479 1 96.19 104 LYS A C 1
ATOM 830 O O . LYS A 1 104 ? 1.327 16.141 -3.959 1 96.19 104 LYS A O 1
ATOM 835 N N . GLN A 1 105 ? 1.663 18.281 -3.357 1 96.5 105 GLN A N 1
ATOM 836 C CA . GLN A 1 105 ? 3.055 18.25 -3.797 1 96.5 105 GLN A CA 1
ATOM 837 C C . GLN A 1 105 ? 3.857 17.234 -2.994 1 96.5 105 GLN A C 1
ATOM 839 O O . GLN A 1 105 ? 4.672 16.5 -3.557 1 96.5 105 GLN A O 1
ATOM 844 N N . ARG A 1 106 ? 3.623 17.203 -1.757 1 96.19 106 ARG A N 1
ATOM 845 C CA . ARG A 1 106 ? 4.32 16.25 -0.9 1 96.19 106 ARG A CA 1
ATOM 846 C C . ARG A 1 106 ? 3.963 14.82 -1.271 1 96.19 106 ARG A C 1
ATOM 848 O O . ARG A 1 106 ? 4.836 13.953 -1.344 1 96.19 106 ARG A O 1
ATOM 855 N N . LEU A 1 107 ? 2.699 14.617 -1.491 1 97.25 107 LEU A N 1
ATOM 856 C CA . LEU A 1 107 ? 2.234 13.281 -1.858 1 97.25 107 LEU A CA 1
ATOM 857 C C . LEU A 1 107 ? 2.848 12.836 -3.182 1 97.25 107 LEU A C 1
ATOM 859 O O . LEU A 1 107 ? 3.211 11.672 -3.34 1 97.25 107 LEU A O 1
ATOM 863 N N . LEU A 1 108 ? 2.947 13.734 -4.137 1 98 108 LEU A N 1
ATOM 864 C CA . LEU A 1 108 ? 3.551 13.406 -5.422 1 98 108 LEU A CA 1
ATOM 865 C C . LEU A 1 108 ? 5.02 13.039 -5.258 1 98 108 LEU A C 1
ATOM 867 O O . LEU A 1 108 ? 5.512 12.109 -5.906 1 98 108 LEU A O 1
ATOM 871 N N . GLN A 1 109 ? 5.664 13.75 -4.359 1 97.81 109 GLN A N 1
ATOM 872 C CA . GLN A 1 109 ? 7.051 13.414 -4.059 1 97.81 109 GLN A CA 1
ATOM 873 C C . GLN A 1 109 ? 7.156 12.023 -3.438 1 97.81 109 GLN A C 1
ATOM 875 O O . GLN A 1 109 ? 8.062 11.258 -3.766 1 97.81 109 GLN A O 1
ATOM 880 N N . LEU A 1 110 ? 6.285 11.75 -2.564 1 97.25 110 LEU A N 1
ATOM 881 C CA . LEU A 1 110 ? 6.262 10.445 -1.916 1 97.25 110 LEU A CA 1
ATOM 882 C C . LEU A 1 110 ? 6.016 9.336 -2.934 1 97.25 110 LEU A C 1
ATOM 884 O O . LEU A 1 110 ? 6.73 8.328 -2.945 1 97.25 110 LEU A O 1
ATOM 888 N N . VAL A 1 111 ? 5.055 9.523 -3.799 1 98.12 111 VAL A N 1
ATOM 889 C CA . VAL A 1 111 ? 4.727 8.547 -4.828 1 98.12 111 VAL A CA 1
ATOM 890 C C . VAL A 1 111 ? 5.953 8.281 -5.703 1 98.12 111 VAL A C 1
ATOM 892 O O . VAL A 1 111 ? 6.254 7.137 -6.027 1 98.12 111 VAL A O 1
ATOM 895 N N . ASN A 1 112 ? 6.645 9.297 -6.059 1 98.06 112 ASN A N 1
ATOM 896 C CA . ASN A 1 112 ? 7.859 9.141 -6.859 1 98.06 112 ASN A CA 1
ATOM 897 C C . ASN A 1 112 ? 8.906 8.305 -6.129 1 98.06 112 ASN A C 1
ATOM 899 O O . ASN A 1 112 ? 9.531 7.43 -6.727 1 98.06 112 ASN A O 1
ATOM 903 N N . SER A 1 113 ? 9.07 8.617 -4.918 1 97.75 113 SER A N 1
ATOM 904 C CA . SER A 1 113 ? 10.062 7.891 -4.129 1 97.75 113 SER A CA 1
ATOM 905 C C . SER A 1 113 ? 9.664 6.43 -3.945 1 97.75 113 SER A C 1
ATOM 907 O O . SER A 1 113 ? 10.516 5.539 -4.008 1 97.75 113 SER A O 1
ATOM 909 N N . TYR A 1 114 ? 8.453 6.18 -3.664 1 98.06 114 TYR A N 1
ATOM 910 C CA . TYR A 1 114 ? 7.957 4.812 -3.557 1 98.06 114 TYR A CA 1
ATOM 911 C C . TYR A 1 114 ? 8.164 4.051 -4.863 1 98.06 114 TYR A C 1
ATOM 913 O O . TYR A 1 114 ? 8.508 2.867 -4.852 1 98.06 114 TYR A O 1
ATOM 921 N N . TYR A 1 115 ? 7.844 4.73 -5.984 1 98.31 115 TYR A N 1
ATOM 922 C CA . TYR A 1 115 ? 8.047 4.129 -7.297 1 98.31 115 TYR A CA 1
ATOM 923 C C . TYR A 1 115 ? 9.492 3.672 -7.473 1 98.31 115 TYR A C 1
ATOM 925 O O . TYR A 1 115 ? 9.742 2.533 -7.871 1 98.31 115 TYR A O 1
ATOM 933 N N . ASP A 1 116 ? 10.367 4.574 -7.152 1 98 116 ASP A N 1
ATOM 934 C CA . ASP A 1 116 ? 11.789 4.289 -7.324 1 98 116 ASP A CA 1
ATOM 935 C C . ASP A 1 116 ? 12.227 3.115 -6.445 1 98 116 ASP A C 1
ATOM 937 O O . ASP A 1 116 ? 12.906 2.203 -6.914 1 98 116 ASP A O 1
ATOM 941 N N . ILE A 1 117 ? 11.867 3.146 -5.219 1 97.75 117 ILE A N 1
ATOM 942 C CA . ILE A 1 117 ? 12.312 2.107 -4.293 1 97.75 117 ILE A CA 1
ATOM 943 C C . ILE A 1 117 ? 11.656 0.777 -4.66 1 97.75 117 ILE A C 1
ATOM 945 O O . ILE A 1 117 ? 12.297 -0.277 -4.57 1 97.75 117 ILE A O 1
ATOM 949 N N . ALA A 1 118 ? 10.438 0.743 -5.047 1 98 118 ALA A N 1
ATOM 950 C CA . ALA A 1 118 ? 9.75 -0.476 -5.473 1 98 118 ALA A CA 1
ATOM 951 C C . ALA A 1 118 ? 10.469 -1.127 -6.648 1 98 118 ALA A C 1
ATOM 953 O O . ALA A 1 118 ? 10.719 -2.334 -6.641 1 98 118 ALA A O 1
ATOM 954 N N . LYS A 1 119 ? 10.734 -0.314 -7.66 1 97.94 119 LYS A N 1
ATOM 955 C CA . LYS A 1 119 ? 11.438 -0.824 -8.836 1 97.94 119 LYS A CA 1
ATOM 956 C C . LYS A 1 119 ? 12.781 -1.431 -8.453 1 97.94 119 LYS A C 1
ATOM 958 O O . LYS A 1 119 ? 13.133 -2.518 -8.914 1 97.94 119 LYS A O 1
ATOM 963 N N . GLU A 1 120 ? 13.469 -0.726 -7.613 1 97.69 120 GLU A N 1
ATOM 964 C CA . GLU A 1 120 ? 14.773 -1.205 -7.164 1 97.69 120 GLU A CA 1
ATOM 965 C C . GLU A 1 120 ? 14.648 -2.539 -6.434 1 97.69 120 GLU A C 1
ATOM 967 O O . GLU A 1 120 ? 15.406 -3.473 -6.703 1 97.69 120 GLU A O 1
ATOM 972 N N . LEU A 1 121 ? 13.742 -2.605 -5.508 1 97.31 121 LEU A N 1
ATOM 973 C CA . LEU A 1 121 ? 13.555 -3.809 -4.703 1 97.31 121 LEU A CA 1
ATOM 974 C C . LEU A 1 121 ? 13.148 -4.988 -5.582 1 97.31 121 LEU A C 1
ATOM 976 O O . LEU A 1 121 ? 13.656 -6.098 -5.41 1 97.31 121 LEU A O 1
ATOM 980 N N . ILE A 1 122 ? 12.289 -4.789 -6.531 1 97.62 122 ILE A N 1
ATOM 981 C CA . ILE A 1 122 ? 11.797 -5.852 -7.402 1 97.62 122 ILE A CA 1
ATOM 982 C C . ILE A 1 122 ? 12.914 -6.312 -8.336 1 97.62 122 ILE A C 1
ATOM 984 O O . ILE A 1 122 ? 13.125 -7.516 -8.508 1 97.62 122 ILE A O 1
ATOM 988 N N . GLU A 1 123 ? 13.625 -5.418 -8.906 1 96.62 123 GLU A N 1
ATOM 989 C CA . GLU A 1 123 ? 14.68 -5.746 -9.859 1 96.62 123 GLU A CA 1
ATOM 990 C C . GLU A 1 123 ? 15.812 -6.504 -9.188 1 96.62 123 GLU A C 1
ATOM 992 O O . GLU A 1 123 ? 16.406 -7.398 -9.789 1 96.62 123 GLU A O 1
ATOM 997 N N . SER A 1 124 ? 16.047 -6.211 -7.938 1 95.69 124 SER A N 1
ATOM 998 C CA . SER A 1 124 ? 17.219 -6.773 -7.266 1 95.69 124 SER A CA 1
ATOM 999 C C . SER A 1 124 ? 16.844 -8.039 -6.492 1 95.69 124 SER A C 1
ATOM 1001 O O . SER A 1 124 ? 17.719 -8.703 -5.938 1 95.69 124 SER A O 1
ATOM 1003 N N . THR A 1 125 ? 15.648 -8.344 -6.512 1 93.38 125 THR A N 1
ATOM 1004 C CA . THR A 1 125 ? 15.219 -9.445 -5.664 1 93.38 125 THR A CA 1
ATOM 1005 C C . THR A 1 125 ? 15.57 -10.789 -6.301 1 93.38 125 THR A C 1
ATOM 1007 O O . THR A 1 125 ? 15.766 -10.875 -7.516 1 93.38 125 THR A O 1
ATOM 1010 N N . THR A 1 126 ? 15.711 -11.719 -5.445 1 90.62 126 THR A N 1
ATOM 1011 C CA . THR A 1 126 ? 15.922 -13.109 -5.852 1 90.62 126 THR A CA 1
ATOM 1012 C C . THR A 1 126 ? 14.664 -13.938 -5.625 1 90.62 126 THR A C 1
ATOM 1014 O O . THR A 1 126 ? 13.727 -13.484 -4.965 1 90.62 126 THR A O 1
ATOM 1017 N N . SER A 1 127 ? 14.719 -15.086 -6.223 1 87.19 127 SER A N 1
ATOM 1018 C CA . SER A 1 127 ? 13.555 -15.961 -6.129 1 87.19 127 SER A CA 1
ATOM 1019 C C . SER A 1 127 ? 13.203 -16.266 -4.676 1 87.19 127 SER A C 1
ATOM 1021 O O . SER A 1 127 ? 12.039 -16.156 -4.277 1 87.19 127 SER A O 1
ATOM 1023 N N . SER A 1 128 ? 14.172 -16.625 -3.975 1 90 128 SER A N 1
ATOM 1024 C CA . SER A 1 128 ? 13.945 -17 -2.582 1 90 128 SER A CA 1
ATOM 1025 C C . SER A 1 128 ? 13.375 -15.836 -1.782 1 90 128 SER A C 1
ATOM 1027 O O . SER A 1 128 ? 12.445 -16.016 -0.995 1 90 128 SER A O 1
ATOM 1029 N N . VAL A 1 129 ? 13.875 -14.656 -1.991 1 90.12 129 VAL A N 1
ATOM 1030 C CA . VAL A 1 129 ? 13.445 -13.469 -1.269 1 90.12 129 VAL A CA 1
ATOM 1031 C C . VAL A 1 129 ? 12.039 -13.07 -1.709 1 90.12 129 VAL A C 1
ATOM 1033 O O . VAL A 1 129 ? 11.203 -12.695 -0.88 1 90.12 129 VAL A O 1
ATOM 1036 N N . MET A 1 130 ? 11.828 -13.18 -2.92 1 87.81 130 MET A N 1
ATOM 1037 C CA . MET A 1 130 ? 10.523 -12.812 -3.467 1 87.81 130 MET A CA 1
ATOM 1038 C C . MET A 1 130 ? 9.422 -13.688 -2.883 1 87.81 130 MET A C 1
ATOM 1040 O O . MET A 1 130 ? 8.398 -13.18 -2.414 1 87.81 130 MET A O 1
ATOM 1044 N N . ILE A 1 131 ? 9.742 -14.945 -2.809 1 85.31 131 ILE A N 1
ATOM 1045 C CA . ILE A 1 131 ? 8.758 -15.898 -2.307 1 85.31 131 ILE A CA 1
ATOM 1046 C C . ILE A 1 131 ? 8.477 -15.633 -0.829 1 85.31 131 ILE A C 1
ATOM 1048 O O . ILE A 1 131 ? 7.32 -15.562 -0.411 1 85.31 131 ILE A O 1
ATOM 1052 N N . LYS A 1 132 ? 9.477 -15.445 -0.147 1 91.31 132 LYS A N 1
ATOM 1053 C CA . LYS A 1 132 ? 9.344 -15.148 1.275 1 91.31 132 LYS A CA 1
ATOM 1054 C C . LYS A 1 132 ? 8.562 -13.852 1.49 1 91.31 132 LYS A C 1
ATOM 1056 O O . LYS A 1 132 ? 7.715 -13.766 2.383 1 91.31 132 LYS A O 1
ATOM 1061 N N . SER A 1 133 ? 8.828 -12.883 0.704 1 92.69 133 SER A N 1
ATOM 1062 C CA . SER A 1 133 ? 8.188 -11.578 0.838 1 92.69 133 SER A CA 1
ATOM 1063 C C . SER A 1 133 ? 6.699 -11.664 0.5 1 92.69 133 SER A C 1
ATOM 1065 O O . SER A 1 133 ? 5.875 -11 1.132 1 92.69 133 SER A O 1
ATOM 1067 N N . ILE A 1 134 ? 6.383 -12.43 -0.457 1 90.12 134 ILE A N 1
ATOM 1068 C CA . ILE A 1 134 ? 4.977 -12.609 -0.802 1 90.12 134 ILE A CA 1
ATOM 1069 C C . ILE A 1 134 ? 4.242 -13.289 0.351 1 90.12 134 ILE A C 1
ATOM 1071 O O . ILE A 1 134 ? 3.156 -12.859 0.743 1 90.12 134 ILE A O 1
ATOM 1075 N N . GLU A 1 135 ? 4.863 -14.273 0.899 1 87 135 GLU A N 1
ATOM 1076 C CA . GLU A 1 135 ? 4.262 -15.031 1.997 1 87 135 GLU A CA 1
ATOM 1077 C C . GLU A 1 135 ? 4.023 -14.133 3.211 1 87 135 GLU A C 1
ATOM 1079 O O . GLU A 1 135 ? 2.984 -14.234 3.869 1 87 135 GLU A O 1
ATOM 1084 N N . GLU A 1 136 ? 4.852 -13.281 3.387 1 89.69 136 GLU A N 1
ATOM 1085 C CA . GLU A 1 136 ? 4.777 -12.414 4.559 1 89.69 136 GLU A CA 1
ATOM 1086 C C . GLU A 1 136 ? 3.863 -11.219 4.305 1 89.69 136 GLU A C 1
ATOM 1088 O O . GLU A 1 136 ? 3.477 -10.516 5.242 1 89.69 136 GLU A O 1
ATOM 1093 N N . SER A 1 137 ? 3.584 -10.953 3.068 1 86.94 137 SER A N 1
ATOM 1094 C CA . SER A 1 137 ? 2.791 -9.781 2.719 1 86.94 137 SER A CA 1
ATOM 1095 C C . SER A 1 137 ? 1.346 -9.93 3.182 1 86.94 137 SER A C 1
ATOM 1097 O O . SER A 1 137 ? 0.631 -8.938 3.34 1 86.94 137 SER A O 1
ATOM 1099 N N . SER A 1 138 ? 0.836 -11.141 3.35 1 78.81 138 SER A N 1
ATOM 1100 C CA . SER A 1 138 ? -0.552 -11.375 3.734 1 78.81 138 SER A CA 1
ATOM 1101 C C . SER A 1 138 ? -0.711 -11.383 5.25 1 78.81 138 SER A C 1
ATOM 1103 O O . SER A 1 138 ? -1.824 -11.258 5.766 1 78.81 138 SER A O 1
ATOM 1105 N N . LEU A 1 139 ? 0.328 -11.641 6 1 65.56 139 LEU A N 1
ATOM 1106 C CA . LEU A 1 139 ? 0.285 -11.758 7.453 1 65.56 139 LEU A CA 1
ATOM 1107 C C . LEU A 1 139 ? 0.165 -10.383 8.109 1 65.56 139 LEU A C 1
ATOM 1109 O O . LEU A 1 139 ? -0.436 -10.25 9.172 1 65.56 139 LEU A O 1
ATOM 1113 N N . SER A 1 140 ? 0.822 -9.422 7.602 1 55.97 140 SER A N 1
ATOM 1114 C CA . SER A 1 140 ? 1.014 -8.164 8.32 1 55.97 140 SER A CA 1
ATOM 1115 C C . SER A 1 140 ? -0.215 -7.27 8.203 1 55.97 140 SER A C 1
ATOM 1117 O O . SER A 1 140 ? -0.233 -6.16 8.742 1 55.97 140 SER A O 1
ATOM 1119 N N . GLY A 1 141 ? -1.198 -7.414 7.426 1 48.94 141 GLY A N 1
ATOM 1120 C CA . GLY A 1 141 ? -2.336 -6.508 7.383 1 48.94 141 GLY A CA 1
ATOM 1121 C C . GLY A 1 141 ? -3.15 -6.512 8.664 1 48.94 141 GLY A C 1
ATOM 1122 O O . GLY A 1 141 ? -4.188 -5.852 8.75 1 48.94 141 GLY A O 1
ATOM 1123 N N . GLU A 1 142 ? -2.861 -7.301 9.531 1 38.97 142 GLU A N 1
ATOM 1124 C CA . GLU A 1 142 ? -3.576 -7.105 10.789 1 38.97 142 GLU A CA 1
ATOM 1125 C C . GLU A 1 142 ? -2.916 -6.027 11.633 1 38.97 142 GLU A C 1
ATOM 1127 O O . GLU A 1 142 ? -1.712 -5.789 11.523 1 38.97 142 GLU A O 1
ATOM 1132 N N . MET B 1 1 ? 20.484 25.203 22.516 1 24.16 1 MET B N 1
ATOM 1133 C CA . MET B 1 1 ? 19.031 25.062 22.5 1 24.16 1 MET B CA 1
ATOM 1134 C C . MET B 1 1 ? 18.594 24.234 21.297 1 24.16 1 MET B C 1
ATOM 1136 O O . MET B 1 1 ? 18.969 24.516 20.156 1 24.16 1 MET B O 1
ATOM 1140 N N . TYR B 1 2 ? 18.719 23.016 21.188 1 27.2 2 TYR B N 1
ATOM 1141 C CA . TYR B 1 2 ? 18.594 21.984 20.156 1 27.2 2 TYR B CA 1
ATOM 1142 C C . TYR B 1 2 ? 17.312 22.156 19.359 1 27.2 2 TYR B C 1
ATOM 1144 O O . TYR B 1 2 ? 16.234 21.734 19.797 1 27.2 2 TYR B O 1
ATOM 1152 N N . LEU B 1 3 ? 16.844 23.328 19.062 1 30.62 3 LEU B N 1
ATOM 1153 C CA . LEU B 1 3 ? 15.672 23.734 18.312 1 30.62 3 LEU B CA 1
ATOM 1154 C C . LEU B 1 3 ? 15.547 22.922 17.016 1 30.62 3 LEU B C 1
ATOM 1156 O O . LEU B 1 3 ? 16.078 23.328 15.977 1 30.62 3 LEU B O 1
ATOM 1160 N N . ASN B 1 4 ? 15.867 21.672 16.844 1 41.94 4 ASN B N 1
ATOM 1161 C CA . ASN B 1 4 ? 15.742 20.719 15.75 1 41.94 4 ASN B CA 1
ATOM 1162 C C . ASN B 1 4 ? 14.391 20.859 15.047 1 41.94 4 ASN B C 1
ATOM 1164 O O . ASN B 1 4 ? 13.344 20.656 15.656 1 41.94 4 ASN B O 1
ATOM 1168 N N . THR B 1 5 ? 14.125 21.922 14.289 1 50.59 5 THR B N 1
ATOM 1169 C CA . THR B 1 5 ? 12.945 22.375 13.57 1 50.59 5 THR B CA 1
ATOM 1170 C C . THR B 1 5 ? 12.18 21.188 12.984 1 50.59 5 THR B C 1
ATOM 1172 O O . THR B 1 5 ? 12.766 20.344 12.297 1 50.59 5 THR B O 1
ATOM 1175 N N . LEU B 1 6 ? 11.344 20.75 13.797 1 64.25 6 LEU B N 1
ATOM 1176 C CA . LEU B 1 6 ? 10.375 19.766 13.32 1 64.25 6 LEU B CA 1
ATOM 1177 C C . LEU B 1 6 ? 9.883 20.125 11.922 1 64.25 6 LEU B C 1
ATOM 1179 O O . LEU B 1 6 ? 9.141 21.094 11.742 1 64.25 6 LEU B O 1
ATOM 1183 N N . ARG B 1 7 ? 10.734 19.828 10.852 1 77.75 7 ARG B N 1
ATOM 1184 C CA . ARG B 1 7 ? 10.383 20.109 9.469 1 77.75 7 ARG B CA 1
ATOM 1185 C C . ARG B 1 7 ? 10.117 18.828 8.688 1 77.75 7 ARG B C 1
ATOM 1187 O O . ARG B 1 7 ? 10.312 17.734 9.203 1 77.75 7 ARG B O 1
ATOM 1194 N N . GLU B 1 8 ? 9.672 19.172 7.652 1 87 8 GLU B N 1
ATOM 1195 C CA . GLU B 1 8 ? 9.445 18.094 6.684 1 87 8 GLU B CA 1
ATOM 1196 C C . GLU B 1 8 ? 10.711 17.281 6.453 1 87 8 GLU B C 1
ATOM 1198 O O . GLU B 1 8 ? 11.812 17.844 6.391 1 87 8 GLU B O 1
ATOM 1203 N N . VAL B 1 9 ? 10.609 16.047 6.562 1 88 9 VAL B N 1
ATOM 1204 C CA . VAL B 1 9 ? 11.711 15.141 6.293 1 88 9 VAL B CA 1
ATOM 1205 C C . VAL B 1 9 ? 11.773 14.828 4.801 1 88 9 VAL B C 1
ATOM 1207 O O . VAL B 1 9 ? 10.734 14.703 4.145 1 88 9 VAL B O 1
ATOM 1210 N N . ASP B 1 10 ? 12.977 14.719 4.363 1 92.88 10 ASP B N 1
ATOM 1211 C CA . ASP B 1 10 ? 13.156 14.312 2.973 1 92.88 10 ASP B CA 1
ATOM 1212 C C . ASP B 1 10 ? 12.43 12.992 2.691 1 92.88 10 ASP B C 1
ATOM 1214 O O . ASP B 1 10 ? 12.547 12.039 3.463 1 92.88 10 ASP B O 1
ATOM 1218 N N . VAL B 1 11 ? 11.75 12.992 1.57 1 92.31 11 VAL B N 1
ATOM 1219 C CA . VAL B 1 11 ? 10.898 11.852 1.248 1 92.31 11 VAL B CA 1
ATOM 1220 C C . VAL B 1 11 ? 11.742 10.586 1.144 1 92.31 11 VAL B C 1
ATOM 1222 O O . VAL B 1 11 ? 11.281 9.492 1.47 1 92.31 11 VAL B O 1
ATOM 1225 N N . GLU B 1 12 ? 13 10.703 0.699 1 92.81 12 GLU B N 1
ATOM 1226 C CA . GLU B 1 12 ? 13.898 9.555 0.598 1 92.81 12 GLU B CA 1
ATOM 1227 C C . GLU B 1 12 ? 14.094 8.883 1.956 1 92.81 12 GLU B C 1
ATOM 1229 O O . GLU B 1 12 ? 14.203 7.656 2.039 1 92.81 12 GLU B O 1
ATOM 1234 N N . ASN B 1 13 ? 14.109 9.703 2.965 1 93.88 13 ASN B N 1
ATOM 1235 C CA . ASN B 1 13 ? 14.273 9.18 4.316 1 93.88 13 ASN B CA 1
ATOM 1236 C C . ASN B 1 13 ? 13 8.516 4.82 1 93.88 13 ASN B C 1
ATOM 1238 O O . ASN B 1 13 ? 13.055 7.59 5.629 1 93.88 13 ASN B O 1
ATOM 1242 N N . LEU B 1 14 ? 11.898 8.984 4.281 1 93.88 14 LEU B N 1
ATOM 1243 C CA . LEU B 1 14 ? 10.609 8.43 4.684 1 93.88 14 LEU B CA 1
ATOM 1244 C C . LEU B 1 14 ? 10.422 7.031 4.105 1 93.88 14 LEU B C 1
ATOM 1246 O O . LEU B 1 14 ? 9.734 6.199 4.703 1 93.88 14 LEU B O 1
ATOM 1250 N N . VAL B 1 15 ? 11.062 6.766 2.939 1 95.62 15 VAL B N 1
ATOM 1251 C CA . VAL B 1 15 ? 10.82 5.492 2.271 1 95.62 15 VAL B CA 1
ATOM 1252 C C . VAL B 1 15 ? 12.023 4.566 2.477 1 95.62 15 VAL B C 1
ATOM 1254 O O . VAL B 1 15 ? 12.07 3.475 1.905 1 95.62 15 VAL B O 1
ATOM 1257 N N . LYS B 1 16 ? 12.953 4.938 3.312 1 93.06 16 LYS B N 1
ATOM 1258 C CA . LYS B 1 16 ? 14.195 4.191 3.498 1 93.06 16 LYS B CA 1
ATOM 1259 C C . LYS B 1 16 ? 13.93 2.822 4.117 1 93.06 16 LYS B C 1
ATOM 1261 O O . LYS B 1 16 ? 14.656 1.862 3.854 1 93.06 16 LYS B O 1
ATOM 1266 N N . ASN B 1 17 ? 12.836 2.773 4.906 1 93.06 17 ASN B N 1
ATOM 1267 C CA . ASN B 1 17 ? 12.586 1.529 5.625 1 93.06 17 ASN B CA 1
ATOM 1268 C C . ASN B 1 17 ? 11.547 0.669 4.91 1 93.06 17 ASN B C 1
ATOM 1270 O O . ASN B 1 17 ? 11.078 -0.327 5.461 1 93.06 17 ASN B O 1
ATOM 1274 N N . ILE B 1 18 ? 11.219 1.021 3.699 1 95.75 18 ILE B N 1
ATOM 1275 C CA . ILE B 1 18 ? 10.266 0.236 2.926 1 95.75 18 ILE B CA 1
ATOM 1276 C C . ILE B 1 18 ? 10.945 -1.022 2.391 1 95.75 18 ILE B C 1
ATOM 1278 O O . ILE B 1 18 ? 12.031 -0.949 1.806 1 95.75 18 ILE B O 1
ATOM 1282 N N . ASP B 1 19 ? 10.367 -2.143 2.615 1 95.69 19 ASP B N 1
ATOM 1283 C CA . ASP B 1 19 ? 10.914 -3.396 2.107 1 95.69 19 ASP B CA 1
ATOM 1284 C C . ASP B 1 19 ? 10 -4.004 1.048 1 95.69 19 ASP B C 1
ATOM 1286 O O . ASP B 1 19 ? 8.945 -3.451 0.74 1 95.69 19 ASP B O 1
ATOM 1290 N N . LEU B 1 20 ? 10.461 -5.086 0.532 1 96.31 20 LEU B N 1
ATOM 1291 C CA . LEU B 1 20 ? 9.75 -5.711 -0.576 1 96.31 20 LEU B CA 1
ATOM 1292 C C . LEU B 1 20 ? 8.391 -6.234 -0.118 1 96.31 20 LEU B C 1
ATOM 1294 O O . LEU B 1 20 ? 7.41 -6.168 -0.864 1 96.31 20 LEU B O 1
ATOM 1298 N N . LYS B 1 21 ? 8.375 -6.801 1.052 1 95.5 21 LYS B N 1
ATOM 1299 C CA . LYS B 1 21 ? 7.121 -7.328 1.579 1 95.5 21 LYS B CA 1
ATOM 1300 C C . LYS B 1 21 ? 6.035 -6.254 1.59 1 95.5 21 LYS B C 1
ATOM 1302 O O . LYS B 1 21 ? 4.891 -6.52 1.223 1 95.5 21 LYS B O 1
ATOM 1307 N N . TYR B 1 22 ? 6.387 -5.109 2.037 1 95.5 22 TYR B N 1
ATOM 1308 C CA . TYR B 1 22 ? 5.434 -4.008 2.084 1 95.5 22 TYR B CA 1
ATOM 1309 C C . TYR B 1 22 ? 4.973 -3.625 0.682 1 95.5 22 TYR B C 1
ATOM 1311 O O . TYR B 1 22 ? 3.785 -3.387 0.456 1 95.5 22 TYR B O 1
ATOM 1319 N N . ILE B 1 23 ? 5.879 -3.48 -0.248 1 96.56 23 ILE B N 1
ATOM 1320 C CA . ILE B 1 23 ? 5.547 -3.139 -1.627 1 96.56 23 ILE B CA 1
ATOM 1321 C C . ILE B 1 23 ? 4.578 -4.172 -2.195 1 96.56 23 ILE B C 1
ATOM 1323 O O . ILE B 1 23 ? 3.564 -3.814 -2.801 1 96.56 23 ILE B O 1
ATOM 1327 N N . LEU B 1 24 ? 4.844 -5.438 -1.949 1 96.06 24 LEU B N 1
ATOM 1328 C CA . LEU B 1 24 ? 4.027 -6.52 -2.488 1 96.06 24 LEU B CA 1
ATOM 1329 C C . LEU B 1 24 ? 2.637 -6.516 -1.858 1 96.06 24 LEU B C 1
ATOM 1331 O O . LEU B 1 24 ? 1.645 -6.797 -2.533 1 96.06 24 LEU B O 1
ATOM 1335 N N . ARG B 1 25 ? 2.57 -6.172 -0.637 1 94.75 25 ARG B N 1
ATOM 1336 C CA . ARG B 1 25 ? 1.276 -6.023 0.023 1 94.75 25 ARG B CA 1
ATOM 1337 C C . ARG B 1 25 ? 0.426 -4.965 -0.672 1 94.75 25 ARG B C 1
ATOM 1339 O O . ARG B 1 25 ? -0.765 -5.176 -0.909 1 94.75 25 ARG B O 1
ATOM 1346 N N . CYS B 1 26 ? 0.997 -3.881 -1.009 1 94.75 26 CYS B N 1
ATOM 1347 C CA . CYS B 1 26 ? 0.279 -2.764 -1.613 1 94.75 26 CYS B CA 1
ATOM 1348 C C . CYS B 1 26 ? -0.116 -3.082 -3.051 1 94.75 26 CYS B C 1
ATOM 1350 O O . CYS B 1 26 ? -1.249 -2.826 -3.459 1 94.75 26 CYS B O 1
ATOM 1352 N N . ILE B 1 27 ? 0.743 -3.658 -3.809 1 96.06 27 ILE B N 1
ATOM 1353 C CA . ILE B 1 27 ? 0.47 -3.68 -5.242 1 96.06 27 ILE B CA 1
ATOM 1354 C C . ILE B 1 27 ? -0.277 -4.961 -5.609 1 96.06 27 ILE B C 1
ATOM 1356 O O . ILE B 1 27 ? -1.014 -4.996 -6.598 1 96.06 27 ILE B O 1
ATOM 1360 N N . LEU B 1 28 ? -0.08 -6.066 -4.859 1 95.38 28 LEU B N 1
ATOM 1361 C CA . LEU B 1 28 ? -0.734 -7.316 -5.23 1 95.38 28 LEU B CA 1
ATOM 1362 C C . LEU B 1 28 ? -2.107 -7.426 -4.578 1 95.38 28 LEU B C 1
ATOM 1364 O O . LEU B 1 28 ? -3.027 -8.016 -5.152 1 95.38 28 LEU B O 1
ATOM 1368 N N . LYS B 1 29 ? -2.236 -6.945 -3.354 1 92.38 29 LYS B N 1
ATOM 1369 C CA . LYS B 1 29 ? -3.51 -7.008 -2.643 1 92.38 29 LYS B CA 1
ATOM 1370 C C . LYS B 1 29 ? -3.977 -8.453 -2.477 1 92.38 29 LYS B C 1
ATOM 1372 O O . LYS B 1 29 ? -5.125 -8.773 -2.779 1 92.38 29 LYS B O 1
ATOM 1377 N N . LEU B 1 30 ? -3.141 -9.266 -1.969 1 95.12 30 LEU B N 1
ATOM 1378 C CA . LEU B 1 30 ? -3.482 -10.672 -1.819 1 95.12 30 LEU B CA 1
ATOM 1379 C C . LEU B 1 30 ? -4.066 -10.945 -0.438 1 95.12 30 LEU B C 1
ATOM 1381 O O . LEU B 1 30 ? -3.607 -10.383 0.558 1 95.12 30 LEU B O 1
ATOM 1385 N N . SER B 1 31 ? -5.051 -11.883 -0.385 1 94.19 31 SER B N 1
ATOM 1386 C CA . SER B 1 31 ? -5.555 -12.391 0.886 1 94.19 31 SER B CA 1
ATOM 1387 C C . SER B 1 31 ? -4.645 -13.484 1.44 1 94.19 31 SER B C 1
ATOM 1389 O O . SER B 1 31 ? -3.746 -13.969 0.746 1 94.19 31 SER B O 1
ATOM 1391 N N . ILE B 1 32 ? -4.949 -13.828 2.66 1 94.69 32 ILE B N 1
ATOM 1392 C CA . ILE B 1 32 ? -4.223 -14.922 3.289 1 94.69 32 ILE B CA 1
ATOM 1393 C C . ILE B 1 32 ? -4.414 -16.203 2.475 1 94.69 32 ILE B C 1
ATOM 1395 O O . ILE B 1 32 ? -3.457 -16.953 2.246 1 94.69 32 ILE B O 1
ATOM 1399 N N . THR B 1 33 ? -5.629 -16.375 2.01 1 96.5 33 THR B N 1
ATOM 1400 C CA . THR B 1 33 ? -5.918 -17.562 1.206 1 96.5 33 THR B CA 1
ATOM 1401 C C . THR B 1 33 ? -5.117 -17.547 -0.091 1 96.5 33 THR B C 1
ATOM 1403 O O . THR B 1 33 ? -4.527 -18.562 -0.477 1 96.5 33 THR B O 1
ATOM 1406 N N . ASP B 1 34 ? -5.059 -16.406 -0.775 1 97.19 34 ASP B N 1
ATOM 1407 C CA . ASP B 1 34 ? -4.281 -16.266 -2.004 1 97.19 34 ASP B CA 1
ATOM 1408 C C . ASP B 1 34 ? -2.824 -16.656 -1.781 1 97.19 34 ASP B C 1
ATOM 1410 O O . ASP B 1 34 ? -2.25 -17.406 -2.57 1 97.19 34 ASP B O 1
ATOM 1414 N N . VAL B 1 35 ? -2.312 -16.203 -0.725 1 96.12 35 VAL B N 1
ATOM 1415 C CA . VAL B 1 35 ? -0.908 -16.438 -0.41 1 96.12 35 VAL B CA 1
ATOM 1416 C C . VAL B 1 35 ? -0.694 -17.922 -0.103 1 96.12 35 VAL B C 1
ATOM 1418 O O . VAL B 1 35 ? 0.295 -18.516 -0.54 1 96.12 35 VAL B O 1
ATOM 1421 N N . THR B 1 36 ? -1.587 -18.453 0.608 1 95.06 36 THR B N 1
ATOM 1422 C CA . THR B 1 36 ? -1.482 -19.859 0.968 1 95.06 36 THR B 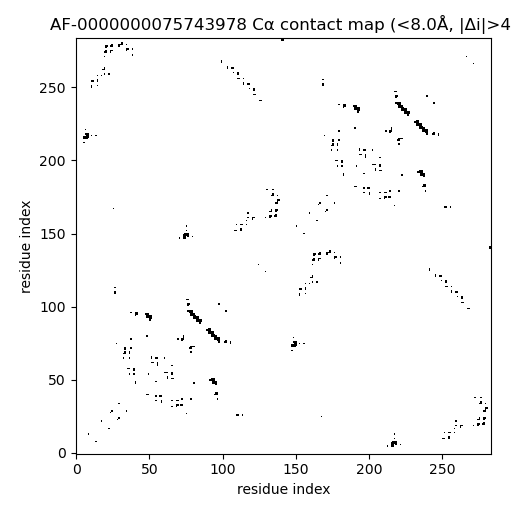CA 1
ATOM 1423 C C . THR B 1 36 ? -1.537 -20.75 -0.276 1 95.06 36 THR B C 1
ATOM 1425 O O . THR B 1 36 ? -0.746 -21.688 -0.416 1 95.06 36 THR B O 1
ATOM 1428 N N . VAL B 1 37 ? -2.439 -20.469 -1.128 1 96.44 37 VAL B N 1
ATOM 1429 C CA . VAL B 1 37 ? -2.551 -21.203 -2.381 1 96.44 37 VAL B CA 1
ATOM 1430 C C . VAL B 1 37 ? -1.252 -21.078 -3.176 1 96.44 37 VAL B C 1
ATOM 1432 O O . VAL B 1 37 ? -0.697 -22.078 -3.639 1 96.44 37 VAL B O 1
ATOM 1435 N N . TYR B 1 38 ? -0.802 -19.906 -3.279 1 95.81 38 TYR B N 1
ATOM 1436 C CA . TYR B 1 38 ? 0.437 -19.656 -4.008 1 95.81 38 TYR B CA 1
ATOM 1437 C C . TYR B 1 38 ? 1.604 -20.406 -3.375 1 95.81 38 TYR B C 1
ATOM 1439 O O . TYR B 1 38 ? 2.402 -21.031 -4.078 1 95.81 38 TYR B O 1
ATOM 1447 N N . HIS B 1 39 ? 1.656 -20.297 -2.113 1 92.88 39 HIS B N 1
ATOM 1448 C CA . HIS B 1 39 ? 2.701 -20.984 -1.364 1 92.88 39 HIS B CA 1
ATOM 1449 C C . HIS B 1 39 ? 2.664 -22.5 -1.617 1 92.88 39 HIS B C 1
ATOM 1451 O O . HIS B 1 39 ? 3.711 -23.125 -1.758 1 92.88 39 HIS B O 1
ATOM 1457 N N . THR B 1 40 ? 1.54 -23.031 -1.627 1 93.75 40 THR B N 1
ATOM 1458 C CA . THR B 1 40 ? 1.363 -24.469 -1.867 1 93.75 40 THR B CA 1
ATOM 1459 C C . THR B 1 40 ? 1.935 -24.859 -3.227 1 93.75 40 THR B C 1
ATOM 1461 O O . THR B 1 40 ? 2.574 -25.906 -3.355 1 93.75 40 THR B O 1
ATOM 1464 N N . LEU B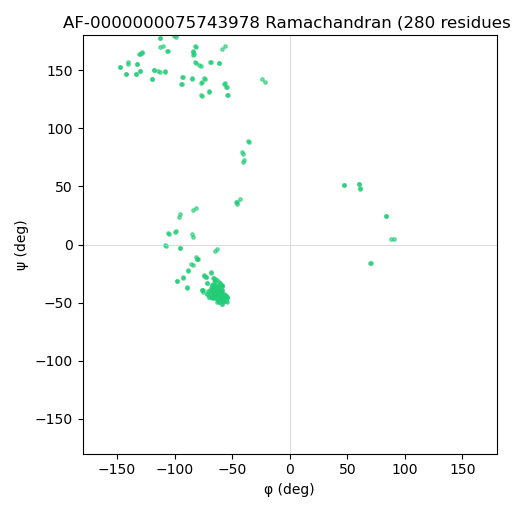 1 41 ? 1.761 -24.016 -4.23 1 94.25 41 LEU B N 1
ATOM 1465 C CA . LEU B 1 41 ? 2.26 -24.297 -5.574 1 94.25 41 LEU B CA 1
ATOM 1466 C C . LEU B 1 41 ? 3.777 -24.172 -5.625 1 94.25 41 LEU B C 1
ATOM 1468 O O . LEU B 1 41 ? 4.438 -24.906 -6.363 1 94.25 41 LEU B O 1
ATOM 1472 N N . LEU B 1 42 ? 4.344 -23.281 -4.844 1 90.12 42 LEU B N 1
ATOM 1473 C CA . LEU B 1 42 ? 5.781 -23.031 -4.844 1 90.12 42 LEU B CA 1
ATOM 1474 C C . LEU B 1 42 ? 6.52 -24.156 -4.109 1 90.12 42 LEU B C 1
ATOM 1476 O O . LEU B 1 42 ? 7.645 -24.5 -4.469 1 90.12 42 LEU B O 1
ATOM 1480 N N . ASN B 1 43 ? 5.977 -24.594 -3.043 1 82.5 43 ASN B N 1
ATOM 1481 C CA . ASN B 1 43 ? 6.645 -25.562 -2.178 1 82.5 43 ASN B CA 1
ATOM 1482 C C . ASN B 1 43 ? 6.215 -27 -2.498 1 82.5 43 ASN B C 1
ATOM 1484 O O . ASN B 1 43 ? 6.203 -27.859 -1.617 1 82.5 43 ASN B O 1
ATOM 1488 N N . ASN B 1 44 ? 5.844 -27.188 -3.623 1 74 44 ASN B N 1
ATOM 1489 C CA . ASN B 1 44 ? 5.395 -28.531 -3.951 1 74 44 ASN B CA 1
ATOM 1490 C C . ASN B 1 44 ? 6.566 -29.438 -4.324 1 74 44 ASN B C 1
ATOM 1492 O O . ASN B 1 44 ? 6.371 -30.5 -4.91 1 74 44 ASN B O 1
ATOM 1496 N N . ASN B 1 45 ? 7.805 -29.109 -3.693 1 57.56 45 ASN B N 1
ATOM 1497 C CA . ASN B 1 45 ? 9.016 -29.906 -3.785 1 57.56 45 ASN B CA 1
ATOM 1498 C C . ASN B 1 45 ? 9.32 -30.312 -5.227 1 57.56 45 ASN B C 1
ATOM 1500 O O . ASN B 1 45 ? 9.648 -31.453 -5.504 1 57.56 45 ASN B O 1
ATOM 1504 N N . GLY B 1 46 ? 9.305 -29.312 -6.008 1 57 46 GLY B N 1
ATOM 1505 C CA . GLY B 1 46 ? 9.656 -29.656 -7.375 1 57 46 GLY B CA 1
ATOM 1506 C C . GLY B 1 46 ? 8.594 -30.484 -8.07 1 57 46 GLY B C 1
ATOM 1507 O O . GLY B 1 46 ? 8.773 -30.906 -9.211 1 57 46 GLY B O 1
ATOM 1508 N N . ASN B 1 47 ? 7.699 -31.031 -7.223 1 59.56 47 ASN B N 1
ATOM 1509 C CA . ASN B 1 47 ? 6.652 -31.828 -7.84 1 59.56 47 ASN B CA 1
ATOM 1510 C C . ASN B 1 47 ? 5.871 -31.031 -8.883 1 59.56 47 ASN B C 1
ATOM 1512 O O . ASN B 1 47 ? 6.012 -29.812 -8.969 1 59.56 47 ASN B O 1
ATOM 1516 N N . ASP B 1 48 ? 4.953 -31.734 -9.711 1 70.75 48 ASP B N 1
ATOM 1517 C CA . ASP B 1 48 ? 4.039 -31.516 -10.828 1 70.75 48 ASP B CA 1
ATOM 1518 C C . ASP B 1 48 ? 3.006 -30.438 -10.492 1 70.75 48 ASP B C 1
ATOM 1520 O O . ASP B 1 48 ? 2.756 -30.156 -9.312 1 70.75 48 ASP B O 1
ATOM 1524 N N . PRO B 1 49 ? 2.715 -29.594 -11.391 1 92.56 49 PRO B N 1
ATOM 1525 C CA . PRO B 1 49 ? 1.455 -28.844 -11.305 1 92.56 49 PRO B CA 1
ATOM 1526 C C . PRO B 1 49 ? 0.396 -29.578 -10.484 1 92.56 49 PRO B C 1
ATOM 1528 O O . PRO B 1 49 ? 0.479 -30.797 -10.297 1 92.56 49 PRO B O 1
ATOM 1531 N N . LEU B 1 50 ? -0.354 -28.844 -9.742 1 96 50 LEU B N 1
ATOM 1532 C CA . LEU B 1 50 ? -1.383 -29.391 -8.867 1 96 50 LEU B CA 1
ATOM 1533 C C . LEU B 1 50 ? -2.775 -29.094 -9.406 1 96 50 LEU B C 1
ATOM 1535 O O . LEU B 1 50 ? -2.996 -28.047 -10.016 1 96 50 LEU B O 1
ATOM 1539 N N . THR B 1 51 ? -3.65 -30.031 -9.109 1 95.25 51 THR B N 1
ATOM 1540 C CA . THR B 1 51 ? -5.051 -29.797 -9.438 1 95.25 51 THR B CA 1
ATOM 1541 C C . THR B 1 51 ? -5.734 -28.984 -8.344 1 95.25 51 THR B C 1
ATOM 1543 O O . THR B 1 51 ? -5.199 -28.844 -7.242 1 95.25 51 THR B O 1
ATOM 1546 N N . VAL B 1 52 ? -6.953 -28.469 -8.68 1 97.38 52 VAL B N 1
ATOM 1547 C CA . VAL B 1 52 ? -7.758 -27.75 -7.699 1 97.38 52 VAL B C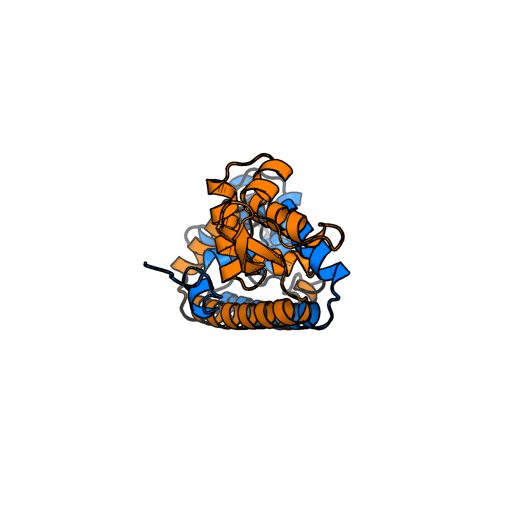A 1
ATOM 1548 C C . VAL B 1 52 ? -8.023 -28.641 -6.488 1 97.38 52 VAL B C 1
ATOM 1550 O O . VAL B 1 52 ? -7.91 -28.203 -5.344 1 97.38 52 VAL B O 1
ATOM 1553 N N . SER B 1 53 ? -8.336 -29.875 -6.734 1 96.88 53 SER B N 1
ATOM 1554 C CA . SER B 1 53 ? -8.656 -30.828 -5.676 1 96.88 53 SER B CA 1
ATOM 1555 C C . SER B 1 53 ? -7.469 -31.047 -4.746 1 96.88 53 SER B C 1
ATOM 1557 O O . SER B 1 53 ? -7.629 -31.062 -3.521 1 96.88 53 SER B O 1
ATOM 1559 N N . GLU B 1 54 ? -6.355 -31.203 -5.312 1 95.31 54 GLU B N 1
ATOM 1560 C CA . GLU B 1 54 ? -5.145 -31.422 -4.523 1 95.31 54 GLU B CA 1
ATOM 1561 C C . GLU B 1 54 ? -4.84 -30.203 -3.652 1 95.31 54 GLU B C 1
ATOM 1563 O O . GLU B 1 54 ? -4.48 -30.344 -2.48 1 95.31 54 GLU B O 1
ATOM 1568 N N . ILE B 1 55 ? -4.988 -29.016 -4.203 1 97.19 55 ILE B N 1
ATOM 1569 C CA . ILE B 1 55 ? -4.727 -27.797 -3.453 1 97.19 55 ILE B CA 1
ATOM 1570 C C . ILE B 1 55 ? -5.77 -27.641 -2.346 1 97.19 55 ILE B C 1
ATOM 1572 O O . ILE B 1 55 ? -5.426 -27.328 -1.202 1 97.19 55 ILE B O 1
ATOM 1576 N N . SER B 1 56 ? -7.008 -27.859 -2.719 1 98.25 56 SER B N 1
ATOM 1577 C CA . SER B 1 56 ? -8.109 -27.766 -1.76 1 98.25 56 SER B CA 1
ATOM 1578 C C . SER B 1 56 ? -7.863 -28.672 -0.556 1 98.25 56 SER B C 1
ATOM 1580 O O . SER B 1 56 ? -8.031 -28.25 0.589 1 98.25 56 SER B O 1
ATOM 1582 N N . THR B 1 57 ? -7.473 -29.828 -0.78 1 97.44 57 THR B N 1
ATOM 1583 C CA . THR B 1 57 ? -7.184 -30.781 0.274 1 97.44 57 THR B CA 1
ATOM 1584 C C . THR B 1 57 ? -6.004 -30.328 1.124 1 97.44 57 THR B C 1
ATOM 1586 O O . THR B 1 57 ? -6.051 -30.406 2.354 1 97.44 57 THR B O 1
ATOM 1589 N N . ALA B 1 58 ? -5.008 -29.812 0.477 1 94.81 58 ALA B N 1
ATOM 1590 C CA . ALA B 1 58 ? -3.781 -29.406 1.162 1 94.81 58 ALA B CA 1
ATOM 1591 C C . ALA B 1 58 ? -4.047 -28.25 2.121 1 94.81 58 ALA B C 1
ATOM 1593 O O . ALA B 1 58 ? -3.459 -28.188 3.203 1 94.81 58 ALA B O 1
ATOM 1594 N N . ILE B 1 59 ? -4.938 -27.344 1.725 1 96.5 59 ILE B N 1
ATOM 1595 C CA . ILE B 1 59 ? -5.082 -26.141 2.539 1 96.5 59 ILE B CA 1
ATOM 1596 C C . ILE B 1 59 ? -6.41 -26.172 3.291 1 96.5 59 ILE B C 1
ATOM 1598 O O . ILE B 1 59 ? -6.762 -25.234 3.992 1 96.5 59 ILE B O 1
ATOM 1602 N N . LYS B 1 60 ? -7.219 -27.203 3.117 1 97.75 60 LYS B N 1
ATOM 1603 C CA . LYS B 1 60 ? -8.469 -27.453 3.82 1 97.75 60 LYS B CA 1
ATOM 1604 C C . LYS B 1 60 ? -9.484 -26.344 3.576 1 97.75 60 LYS B C 1
ATOM 1606 O O . LYS B 1 60 ? -10.055 -25.797 4.523 1 97.75 60 LYS B O 1
ATOM 1611 N N . LYS B 1 61 ? -9.656 -25.984 2.311 1 98.12 61 LYS B N 1
ATOM 1612 C CA . LYS B 1 61 ? -10.664 -25.031 1.835 1 98.12 61 LYS B CA 1
ATOM 1613 C C . LYS B 1 61 ? -11.477 -25.625 0.689 1 98.12 61 LYS B C 1
ATOM 1615 O O . LYS B 1 61 ? -11.07 -26.625 0.082 1 98.12 61 LYS B O 1
ATOM 1620 N N . SER B 1 62 ? -12.57 -24.969 0.443 1 98.44 62 SER B N 1
ATOM 1621 C CA . SER B 1 62 ? -13.43 -25.469 -0.622 1 98.44 62 SER B CA 1
ATOM 1622 C C . SER B 1 62 ? -12.781 -25.297 -1.99 1 98.44 62 SER B C 1
ATOM 1624 O O . SER B 1 62 ? -11.953 -24.406 -2.178 1 98.44 62 SER B O 1
ATOM 1626 N N . ARG B 1 63 ? -13.258 -26.109 -2.861 1 98 63 ARG B N 1
ATOM 1627 C CA . ARG B 1 63 ? -12.773 -26 -4.234 1 98 63 ARG B CA 1
ATOM 1628 C C . ARG B 1 63 ? -13.125 -24.641 -4.832 1 98 63 ARG B C 1
ATOM 1630 O O . ARG B 1 63 ? -12.32 -24.062 -5.562 1 98 63 ARG B O 1
ATOM 1637 N N . SER B 1 64 ? -14.281 -24.172 -4.496 1 97.69 64 SER B N 1
ATOM 1638 C CA . SER B 1 64 ? -14.711 -22.875 -5.012 1 97.69 64 SER B CA 1
ATOM 1639 C C . SER B 1 64 ? -13.789 -21.766 -4.543 1 97.69 64 SER B C 1
ATOM 1641 O O . SER B 1 64 ? -13.445 -20.859 -5.316 1 97.69 64 SER B O 1
ATOM 1643 N N . THR B 1 65 ? -13.375 -21.781 -3.264 1 98.06 65 THR B N 1
ATOM 1644 C CA . THR B 1 65 ? -12.453 -20.797 -2.689 1 98.06 65 THR B CA 1
ATOM 1645 C C . THR B 1 65 ? -11.094 -20.875 -3.373 1 98.06 65 THR B C 1
ATOM 1647 O O . THR B 1 65 ? -10.516 -19.844 -3.723 1 98.06 65 THR B O 1
ATOM 1650 N N . VAL B 1 66 ? -10.648 -22.047 -3.578 1 98.44 66 VAL B N 1
ATOM 1651 C CA . VAL B 1 66 ? -9.359 -22.281 -4.223 1 98.44 66 VAL B CA 1
ATOM 1652 C C . VAL B 1 66 ? -9.414 -21.781 -5.664 1 98.44 66 VAL B C 1
ATOM 1654 O O . VAL B 1 66 ? -8.484 -21.125 -6.133 1 98.44 66 VAL B O 1
ATOM 1657 N N . GLU B 1 67 ? -10.43 -22.031 -6.324 1 97.94 67 GLU B N 1
ATOM 1658 C CA . GLU B 1 67 ? -10.586 -21.625 -7.715 1 97.94 67 GLU B CA 1
ATOM 1659 C C . GLU B 1 67 ? -10.57 -20.094 -7.844 1 97.94 67 GLU B C 1
ATOM 1661 O O . GLU B 1 67 ? -9.945 -19.562 -8.758 1 97.94 67 GLU B O 1
ATOM 1666 N N . LYS B 1 68 ? -11.219 -19.453 -6.992 1 97.94 68 LYS B N 1
ATOM 1667 C CA . LYS B 1 68 ? -11.219 -18 -7.012 1 97.94 68 LYS B CA 1
ATOM 1668 C C . LYS B 1 68 ? -9.812 -17.453 -6.812 1 97.94 68 LYS B C 1
ATOM 1670 O O . LYS B 1 68 ? -9.391 -16.531 -7.52 1 97.94 68 LYS B O 1
ATOM 1675 N N . SER B 1 69 ? -9.156 -18 -5.867 1 97.69 69 SER B N 1
ATOM 1676 C CA . SER B 1 69 ? -7.785 -17.594 -5.613 1 97.69 69 SER B CA 1
ATOM 1677 C C . SER B 1 69 ? -6.891 -17.859 -6.82 1 97.69 69 SER B C 1
ATOM 1679 O O . SER B 1 69 ? -6.074 -17.016 -7.199 1 97.69 69 SER B O 1
ATOM 1681 N N . LEU B 1 70 ? -7.051 -19.031 -7.379 1 97.81 70 LEU B N 1
ATOM 1682 C CA . LEU B 1 70 ? -6.254 -19.391 -8.547 1 97.81 70 LEU B CA 1
ATOM 1683 C C . LEU B 1 70 ? -6.531 -18.453 -9.703 1 97.81 70 LEU B C 1
ATOM 1685 O O . LEU B 1 70 ? -5.609 -18.062 -10.43 1 97.81 70 LEU B O 1
ATOM 1689 N N . MET B 1 71 ? -7.734 -18.094 -9.836 1 97.19 71 MET B N 1
ATOM 1690 C CA . MET B 1 71 ? -8.078 -17.141 -10.891 1 97.19 71 MET B CA 1
ATOM 1691 C C . MET B 1 71 ? -7.379 -15.805 -10.664 1 97.19 71 MET B C 1
ATOM 1693 O O . MET B 1 71 ? -6.828 -15.219 -11.602 1 97.19 71 MET B O 1
ATOM 1697 N N . LYS B 1 72 ? -7.387 -15.359 -9.539 1 96.25 72 LYS B N 1
ATOM 1698 C CA . LYS B 1 72 ? -6.719 -14.109 -9.195 1 96.25 72 LYS B CA 1
ATOM 1699 C C . LYS B 1 72 ? -5.219 -14.195 -9.469 1 96.25 72 LYS B C 1
ATOM 1701 O O . LYS B 1 72 ? -4.641 -13.281 -10.062 1 96.25 72 LYS B O 1
ATOM 1706 N N . LEU B 1 73 ? -4.652 -15.266 -9.023 1 97.31 73 LEU B N 1
ATOM 1707 C CA . LEU B 1 73 ? -3.211 -15.453 -9.164 1 97.31 73 LEU B CA 1
ATOM 1708 C C . LEU B 1 73 ? -2.824 -15.57 -10.641 1 97.31 73 LEU B C 1
ATOM 1710 O O . LEU B 1 73 ? -1.75 -15.109 -11.039 1 97.31 73 LEU B O 1
ATOM 1714 N N . ILE B 1 74 ? -3.697 -16.188 -11.43 1 97.56 74 ILE B N 1
ATOM 1715 C CA . ILE B 1 74 ? -3.469 -16.266 -12.867 1 97.56 74 ILE B CA 1
ATOM 1716 C C . ILE B 1 74 ? -3.566 -14.867 -13.484 1 97.56 74 ILE B C 1
ATOM 1718 O O . ILE B 1 74 ? -2.703 -14.461 -14.266 1 97.56 74 ILE B O 1
ATOM 1722 N N . GLN B 1 75 ? -4.547 -14.133 -13.117 1 96.38 75 GLN B N 1
ATOM 1723 C CA . GLN B 1 75 ? -4.734 -12.781 -13.633 1 96.38 75 GLN B CA 1
ATOM 1724 C C . GLN B 1 75 ? -3.533 -11.898 -13.32 1 96.38 75 GLN B C 1
ATOM 1726 O O . GLN B 1 75 ? -3.152 -11.047 -14.125 1 96.38 75 GLN B O 1
ATOM 1731 N N . LEU B 1 76 ? -2.934 -12.102 -12.219 1 96.5 76 LEU B N 1
ATOM 1732 C CA . LEU B 1 76 ? -1.798 -11.305 -11.758 1 96.5 76 LEU B CA 1
ATOM 1733 C C . LEU B 1 76 ? -0.506 -11.766 -12.422 1 96.5 76 LEU B C 1
ATOM 1735 O O . LEU B 1 76 ? 0.532 -11.117 -12.289 1 96.5 76 LEU B O 1
ATOM 1739 N N . GLY B 1 77 ? -0.544 -12.883 -13.055 1 96.19 77 GLY B N 1
ATOM 1740 C CA . GLY B 1 77 ? 0.642 -13.398 -13.719 1 96.19 77 GLY B CA 1
ATOM 1741 C C . GLY B 1 77 ? 1.572 -14.148 -12.789 1 96.19 77 GLY B C 1
ATOM 1742 O O . GLY B 1 77 ? 2.775 -14.234 -13.039 1 96.19 77 GLY B O 1
ATOM 1743 N N . LEU B 1 78 ? 1.058 -14.68 -11.711 1 95.81 78 LEU B N 1
ATOM 1744 C CA . LEU B 1 78 ? 1.861 -15.43 -10.75 1 95.81 78 LEU B CA 1
ATOM 1745 C C . LEU B 1 78 ? 1.746 -16.922 -11 1 95.81 78 LEU B C 1
ATOM 1747 O O . LEU B 1 78 ? 2.674 -17.688 -10.695 1 95.81 78 LEU B O 1
ATOM 1751 N N . VAL B 1 79 ? 0.61 -17.344 -11.492 1 96.06 79 VAL B N 1
ATOM 1752 C CA . VAL B 1 79 ? 0.281 -18.75 -11.672 1 96.06 79 VAL B CA 1
ATOM 1753 C C . VAL B 1 79 ? -0.227 -18.984 -13.094 1 96.06 79 VAL B C 1
ATOM 1755 O O . VAL B 1 79 ? -0.792 -18.078 -13.719 1 96.06 79 VAL B O 1
ATOM 1758 N N . ALA B 1 80 ? 0.006 -20.125 -13.602 1 95.75 80 ALA B N 1
ATOM 1759 C CA . ALA B 1 80 ? -0.556 -20.578 -14.875 1 95.75 80 ALA B CA 1
ATOM 1760 C C . ALA B 1 80 ? -1.184 -21.953 -14.742 1 95.75 80 ALA B C 1
ATOM 1762 O O . ALA B 1 80 ? -1.022 -22.625 -13.711 1 95.75 80 ALA B O 1
ATOM 1763 N N . ARG B 1 81 ? -2.002 -22.266 -15.758 1 95.62 81 ARG B N 1
ATOM 1764 C CA . ARG B 1 81 ? -2.605 -23.594 -15.758 1 95.62 81 ARG B CA 1
ATOM 1765 C C . ARG B 1 81 ? -2.477 -24.25 -17.125 1 95.62 81 ARG B C 1
ATOM 1767 O O . ARG B 1 81 ? -2.221 -23.578 -18.125 1 95.62 81 ARG B O 1
ATOM 1774 N N . ARG B 1 82 ? -2.508 -25.516 -17.141 1 93.75 82 ARG B N 1
ATOM 1775 C CA . ARG B 1 82 ? -2.557 -26.281 -18.375 1 93.75 82 ARG B CA 1
ATOM 1776 C C . ARG B 1 82 ? -3.455 -27.516 -18.234 1 93.75 82 ARG B C 1
ATOM 1778 O O . ARG B 1 82 ? -3.607 -28.047 -17.125 1 93.75 82 ARG B O 1
ATOM 1785 N N . ALA B 1 83 ? -4.082 -27.844 -19.328 1 94.25 83 ALA B N 1
ATOM 1786 C CA . ALA B 1 83 ? -4.914 -29.047 -19.359 1 94.25 83 ALA B CA 1
ATOM 1787 C C . ALA B 1 83 ? -4.059 -30.312 -19.469 1 94.25 83 ALA B C 1
ATOM 1789 O O . ALA B 1 83 ? -3.08 -30.328 -20.219 1 94.25 83 ALA B O 1
ATOM 1790 N N . VAL B 1 84 ? -4.453 -31.312 -18.734 1 92.81 84 VAL B N 1
ATOM 1791 C CA . VAL B 1 84 ? -3.775 -32.594 -18.828 1 92.81 84 VAL B CA 1
ATOM 1792 C C . VAL B 1 84 ? -4.809 -33.719 -18.938 1 92.81 84 VAL B C 1
ATOM 1794 O O . VAL B 1 84 ? -5.918 -33.594 -18.422 1 92.81 84 VAL B O 1
ATOM 1797 N N . LEU B 1 85 ? -4.492 -34.75 -19.656 1 93.81 85 LEU B N 1
ATOM 1798 C CA . LEU B 1 85 ? -5.363 -35.906 -19.797 1 93.81 85 LEU B CA 1
ATOM 1799 C C . LEU B 1 85 ? -5.453 -36.719 -18.5 1 93.81 85 LEU B C 1
ATOM 1801 O O . LEU B 1 85 ? -4.441 -36.906 -17.812 1 93.81 85 LEU B O 1
ATOM 1805 N N . THR B 1 86 ? -6.676 -36.969 -18.203 1 91.56 86 THR B N 1
ATOM 1806 C CA . THR B 1 86 ? -6.852 -37.812 -17.031 1 91.56 86 THR B CA 1
ATOM 1807 C C . THR B 1 86 ? -6.715 -39.281 -17.391 1 91.56 86 THR B C 1
ATOM 1809 O O . THR B 1 86 ? -6.73 -39.656 -18.562 1 91.56 86 THR B O 1
ATOM 1812 N N . ARG B 1 87 ? -6.512 -40.188 -16.391 1 87.5 87 ARG B N 1
ATOM 1813 C CA . ARG B 1 87 ? -6.426 -41.625 -16.609 1 87.5 87 ARG B CA 1
ATOM 1814 C C . ARG B 1 87 ? -7.746 -42.188 -17.125 1 87.5 87 ARG B C 1
ATOM 1816 O O . ARG B 1 87 ? -7.766 -43.188 -17.859 1 87.5 87 ARG B O 1
ATOM 1823 N N . ARG B 1 88 ? -8.898 -41.688 -16.844 1 89.88 88 ARG B N 1
ATOM 1824 C CA . ARG B 1 88 ? -10.234 -42.125 -17.219 1 89.88 88 ARG B CA 1
ATOM 1825 C C . ARG B 1 88 ? -10.641 -41.625 -18.594 1 89.88 88 ARG B C 1
ATOM 1827 O O . ARG B 1 88 ? -11.773 -41.812 -19.031 1 89.88 88 ARG B O 1
ATOM 1834 N N . GLY B 1 89 ? -9.797 -41 -19.359 1 89.25 89 GLY B N 1
ATOM 1835 C CA . GLY B 1 89 ? -10.055 -40.5 -20.703 1 89.25 89 GLY B CA 1
ATOM 1836 C C . GLY B 1 89 ? -10.578 -39.062 -20.703 1 89.25 89 GLY B C 1
ATOM 1837 O O . GLY B 1 89 ? -10.805 -38.5 -21.766 1 89.25 89 GLY B O 1
ATOM 1838 N N . GLY B 1 90 ? -10.711 -38.25 -19.578 1 91.81 90 GLY B N 1
ATOM 1839 C CA . GLY B 1 90 ? -11.102 -36.844 -19.5 1 91.81 90 GLY B CA 1
ATOM 1840 C C . GLY B 1 90 ? -9.914 -35.906 -19.328 1 91.81 90 GLY B C 1
ATOM 1841 O O . GLY B 1 90 ? -8.773 -36.312 -19.547 1 91.81 90 GLY B O 1
ATOM 1842 N N . TYR B 1 91 ? -10.312 -34.656 -19.266 1 94.19 91 TYR B N 1
ATOM 1843 C CA . TYR B 1 91 ? -9.273 -33.656 -19.047 1 94.19 91 TYR B CA 1
ATOM 1844 C C . TYR B 1 91 ? -9.453 -32.969 -17.703 1 94.19 91 TYR B C 1
ATOM 1846 O O . TYR B 1 91 ? -10.57 -32.875 -17.188 1 94.19 91 TYR B O 1
ATOM 1854 N N . THR B 1 92 ? -8.328 -32.594 -17.188 1 93.75 92 THR B N 1
ATOM 1855 C CA . THR B 1 92 ? -8.328 -31.766 -15.984 1 93.75 92 THR B CA 1
ATOM 1856 C C . THR B 1 92 ? -7.242 -30.688 -16.062 1 93.75 92 THR B C 1
ATOM 1858 O O . THR B 1 92 ? -6.277 -30.828 -16.812 1 93.75 92 THR B O 1
ATOM 1861 N N . TYR B 1 93 ? -7.508 -29.594 -15.281 1 95.25 93 TYR B N 1
ATOM 1862 C CA . TYR B 1 93 ? -6.504 -28.547 -15.242 1 95.25 93 TYR B CA 1
ATOM 1863 C C . TYR B 1 93 ? -5.555 -28.734 -14.07 1 95.25 93 TYR B C 1
ATOM 1865 O O . TYR B 1 93 ? -5.984 -29.094 -12.969 1 95.25 93 TYR B O 1
ATOM 1873 N N . VAL B 1 94 ? -4.258 -28.484 -14.406 1 95.56 94 VAL B N 1
ATOM 1874 C CA . VAL B 1 94 ? -3.264 -28.406 -13.344 1 95.56 94 VAL B CA 1
ATOM 1875 C C . VAL B 1 94 ? -2.635 -27.016 -13.312 1 95.56 94 VAL B C 1
ATOM 1877 O O . VAL B 1 94 ? -2.525 -26.359 -14.344 1 95.56 94 VAL B O 1
ATOM 1880 N N . TYR B 1 95 ? -2.236 -26.641 -12.141 1 96.12 95 TYR B N 1
ATOM 1881 C CA . TYR B 1 95 ? -1.757 -25.297 -11.898 1 96.12 95 TYR B CA 1
ATOM 1882 C C . TYR B 1 95 ? -0.314 -25.297 -11.406 1 96.12 95 TYR B C 1
ATOM 1884 O O . TYR B 1 95 ? 0.084 -26.188 -10.648 1 96.12 95 TYR B O 1
ATOM 1892 N N . TYR B 1 96 ? 0.398 -24.312 -11.867 1 94.56 96 TYR B N 1
ATOM 1893 C CA . TYR B 1 96 ? 1.791 -24.203 -11.453 1 94.56 96 TYR B CA 1
ATOM 1894 C C . TYR B 1 96 ? 2.234 -22.75 -11.367 1 94.56 96 TYR B C 1
ATOM 1896 O O . TYR B 1 96 ? 1.679 -21.891 -12.055 1 94.56 96 TYR B O 1
ATOM 1904 N N . ALA B 1 97 ? 3.209 -22.5 -10.516 1 94.12 97 ALA B N 1
ATOM 1905 C CA . ALA B 1 97 ? 3.756 -21.141 -10.367 1 94.12 97 ALA B CA 1
ATOM 1906 C C . ALA B 1 97 ? 4.641 -20.781 -11.555 1 94.12 97 ALA B C 1
ATOM 1908 O O . ALA B 1 97 ? 5.398 -21.625 -12.055 1 94.12 97 ALA B O 1
ATOM 1909 N N . LEU B 1 98 ? 4.543 -19.516 -11.93 1 93.31 98 LEU B N 1
ATOM 1910 C CA . LEU B 1 98 ? 5.363 -19.047 -13.039 1 93.31 98 LEU B CA 1
ATOM 1911 C C . LEU B 1 98 ? 6.773 -18.703 -12.562 1 93.31 98 LEU B C 1
ATOM 1913 O O . LEU B 1 98 ? 6.98 -18.406 -11.383 1 93.31 98 LEU B O 1
ATOM 1917 N N . PRO B 1 99 ? 7.727 -18.734 -13.539 1 91.75 99 PRO B N 1
ATOM 1918 C CA . PRO B 1 99 ? 9.117 -18.453 -13.164 1 91.75 99 PRO B CA 1
ATOM 1919 C C . PRO B 1 99 ? 9.305 -17.047 -12.594 1 91.75 99 PRO B C 1
ATOM 1921 O O . PRO B 1 99 ? 8.578 -16.125 -12.977 1 91.75 99 PRO B O 1
ATOM 1924 N N . ILE B 1 100 ? 10.312 -16.875 -11.828 1 92.19 100 ILE B N 1
ATOM 1925 C CA . ILE B 1 100 ? 10.57 -15.648 -11.086 1 92.19 100 ILE B CA 1
ATOM 1926 C C . ILE B 1 100 ? 10.789 -14.492 -12.062 1 92.19 100 ILE B C 1
ATOM 1928 O O . ILE B 1 100 ? 10.367 -13.367 -11.805 1 92.19 100 ILE B O 1
ATOM 1932 N N . ASP B 1 101 ? 11.477 -14.742 -13.109 1 94.38 101 ASP B N 1
ATOM 1933 C CA . ASP B 1 101 ? 11.742 -13.672 -14.07 1 94.38 101 ASP B CA 1
ATOM 1934 C C . ASP B 1 101 ? 10.445 -13.133 -14.672 1 94.38 101 ASP B C 1
ATOM 1936 O O . ASP B 1 101 ? 10.312 -11.93 -14.898 1 94.38 101 ASP B O 1
ATOM 1940 N N . HIS B 1 102 ? 9.586 -14.055 -14.945 1 94.75 102 HIS B N 1
ATOM 1941 C CA . HIS B 1 102 ? 8.281 -13.641 -15.43 1 94.75 102 HIS B CA 1
ATOM 1942 C C . HIS B 1 102 ? 7.531 -12.828 -14.375 1 94.75 102 HIS B C 1
ATOM 1944 O O . HIS B 1 102 ? 6.969 -11.773 -14.688 1 94.75 102 HIS B O 1
ATOM 1950 N N . VAL B 1 103 ? 7.535 -13.242 -13.195 1 94.81 103 VAL B N 1
ATOM 1951 C CA . VAL B 1 103 ? 6.836 -12.586 -12.094 1 94.81 103 VAL B CA 1
ATOM 1952 C C . VAL B 1 103 ? 7.41 -11.188 -11.875 1 94.81 103 VAL B C 1
ATOM 1954 O O . VAL B 1 103 ? 6.664 -10.219 -11.711 1 94.81 103 VAL B O 1
ATOM 1957 N N . LYS B 1 104 ? 8.688 -11.055 -11.914 1 96.12 104 LYS B N 1
ATOM 1958 C CA . LYS B 1 104 ? 9.336 -9.758 -11.758 1 96.12 104 LYS B CA 1
ATOM 1959 C C . LYS B 1 104 ? 8.836 -8.766 -12.805 1 96.12 104 LYS B C 1
ATOM 1961 O O . LYS B 1 104 ? 8.555 -7.609 -12.484 1 96.12 104 LYS B O 1
ATOM 1966 N N . GLN B 1 105 ? 8.773 -9.258 -14.008 1 96.44 105 GLN B N 1
ATOM 1967 C CA . GLN B 1 105 ? 8.305 -8.391 -15.094 1 96.44 105 GLN B CA 1
ATOM 1968 C C . GLN B 1 105 ? 6.867 -7.941 -14.852 1 96.44 105 GLN B C 1
ATOM 1970 O O . GLN B 1 105 ? 6.531 -6.777 -15.07 1 96.44 105 GLN B O 1
ATOM 1975 N N . ARG B 1 106 ? 6.094 -8.82 -14.391 1 96.12 106 ARG B N 1
ATOM 1976 C CA . ARG B 1 106 ? 4.699 -8.492 -14.109 1 96.12 106 ARG B CA 1
ATOM 1977 C C . ARG B 1 106 ? 4.602 -7.465 -12.984 1 96.12 106 ARG B C 1
ATOM 1979 O O . ARG B 1 106 ? 3.822 -6.516 -13.07 1 96.12 106 ARG B O 1
ATOM 1986 N N . LEU B 1 107 ? 5.387 -7.695 -11.977 1 97.25 107 LEU B N 1
ATOM 1987 C CA . LEU B 1 107 ? 5.383 -6.781 -10.836 1 97.25 107 LEU B CA 1
ATOM 1988 C C . LEU B 1 107 ? 5.828 -5.383 -11.266 1 97.25 107 LEU B C 1
ATOM 1990 O O . LEU B 1 107 ? 5.277 -4.387 -10.797 1 97.25 107 LEU B O 1
ATOM 1994 N N . LEU B 1 108 ? 6.82 -5.293 -12.125 1 97.94 108 LEU B N 1
ATOM 1995 C CA . LEU B 1 108 ? 7.293 -4.004 -12.609 1 97.94 108 LEU B CA 1
ATOM 1996 C C . LEU B 1 108 ? 6.203 -3.293 -13.406 1 97.94 108 LEU B C 1
ATOM 1998 O O . LEU B 1 108 ? 6.035 -2.076 -13.289 1 97.94 108 LEU B O 1
ATOM 2002 N N . GLN B 1 109 ? 5.473 -4.09 -14.156 1 97.81 109 GLN B N 1
ATOM 2003 C CA . GLN B 1 109 ? 4.348 -3.514 -14.891 1 97.81 109 GLN B CA 1
ATOM 2004 C C . GLN B 1 109 ? 3.283 -2.982 -13.93 1 97.81 109 GLN B C 1
ATOM 2006 O O . GLN B 1 109 ? 2.713 -1.915 -14.164 1 97.81 109 GLN B O 1
ATOM 2011 N N . LEU B 1 110 ? 3.027 -3.729 -12.945 1 97.25 110 LEU B N 1
ATOM 2012 C CA . LEU B 1 110 ? 2.049 -3.318 -11.945 1 97.25 110 LEU B CA 1
ATOM 2013 C C . LEU B 1 110 ? 2.49 -2.033 -11.25 1 97.25 110 LEU B C 1
ATOM 2015 O O . LEU B 1 110 ? 1.702 -1.096 -11.109 1 97.25 110 LEU B O 1
ATOM 2019 N N . VAL B 1 111 ? 3.732 -1.969 -10.836 1 98.12 111 VAL B N 1
ATOM 2020 C CA . VAL B 1 111 ? 4.281 -0.793 -10.172 1 98.12 111 VAL B CA 1
ATOM 2021 C C . VAL B 1 111 ? 4.129 0.431 -11.07 1 98.12 111 VAL B C 1
ATOM 2023 O O . VAL B 1 111 ? 3.74 1.505 -10.609 1 98.12 111 VAL B O 1
ATOM 2026 N N . ASN B 1 112 ? 4.402 0.287 -12.312 1 98.06 112 ASN B N 1
ATOM 2027 C CA . ASN B 1 112 ? 4.246 1.389 -13.258 1 98.06 112 ASN B CA 1
ATOM 2028 C C . ASN B 1 112 ? 2.797 1.865 -13.328 1 98.06 112 ASN B C 1
ATOM 2030 O O . ASN B 1 112 ? 2.535 3.068 -13.336 1 98.06 112 ASN B O 1
ATOM 2034 N N . SER B 1 113 ? 1.942 0.942 -13.406 1 97.69 113 SER B N 1
ATOM 2035 C CA . SER B 1 113 ? 0.527 1.286 -13.5 1 97.69 113 SER B CA 1
ATOM 2036 C C . SER B 1 113 ? 0.033 1.949 -12.219 1 97.69 113 SER B C 1
ATOM 2038 O O . SER B 1 113 ? -0.748 2.902 -12.266 1 97.69 113 SER B O 1
ATOM 2040 N N . TYR B 1 114 ? 0.412 1.446 -11.109 1 98.06 114 TYR B N 1
ATOM 2041 C CA . TYR B 1 114 ? 0.068 2.062 -9.828 1 98.06 114 TYR B CA 1
ATOM 2042 C C . TYR B 1 114 ? 0.605 3.486 -9.75 1 98.06 114 TYR B C 1
ATOM 2044 O O . TYR B 1 114 ? -0.064 4.379 -9.227 1 98.06 114 TYR B O 1
ATOM 2052 N N . TYR B 1 115 ? 1.87 3.656 -10.195 1 98.31 115 TYR B N 1
ATOM 2053 C CA . TYR B 1 115 ? 2.479 4.984 -10.219 1 98.31 115 TYR B CA 1
ATOM 2054 C C . TYR B 1 115 ? 1.625 5.965 -11.008 1 98.31 115 TYR B C 1
ATOM 2056 O O . TYR B 1 115 ? 1.325 7.062 -10.539 1 98.31 115 TYR B O 1
ATOM 2064 N N . ASP B 1 116 ? 1.25 5.527 -12.156 1 98 116 ASP B N 1
ATOM 2065 C CA . ASP B 1 116 ? 0.469 6.387 -13.047 1 98 116 ASP B CA 1
ATOM 2066 C C . ASP B 1 116 ? -0.876 6.742 -12.414 1 98 116 ASP B C 1
ATOM 2068 O O . ASP B 1 116 ? -1.278 7.91 -12.414 1 98 116 ASP B O 1
ATOM 2072 N N . ILE B 1 117 ? -1.568 5.777 -11.93 1 97.75 117 ILE B N 1
ATOM 2073 C CA . ILE B 1 117 ? -2.902 6.023 -11.391 1 97.75 117 ILE B CA 1
ATOM 2074 C C . ILE B 1 117 ? -2.799 6.859 -10.117 1 97.75 117 ILE B C 1
ATOM 2076 O O . ILE B 1 117 ? -3.637 7.73 -9.875 1 97.75 117 ILE B O 1
ATOM 2080 N N . ALA B 1 118 ? -1.834 6.656 -9.281 1 98 118 ALA B N 1
ATOM 2081 C CA . ALA B 1 118 ? -1.626 7.449 -8.07 1 98 118 ALA B CA 1
ATOM 2082 C C . ALA B 1 118 ? -1.427 8.922 -8.414 1 98 118 ALA B C 1
ATOM 2084 O O . ALA B 1 118 ? -2.055 9.797 -7.809 1 98 118 ALA B O 1
ATOM 2085 N N . LYS B 1 119 ? -0.517 9.164 -9.328 1 98 119 LYS B N 1
ATOM 2086 C CA . LYS B 1 119 ? -0.254 10.539 -9.75 1 98 119 LYS B CA 1
ATOM 2087 C C . LYS B 1 119 ? -1.525 11.211 -10.258 1 98 119 LYS B C 1
ATOM 2089 O O . LYS B 1 119 ? -1.816 12.352 -9.898 1 98 119 LYS B O 1
ATOM 2094 N N . GLU B 1 120 ? -2.244 10.484 -11.047 1 97.69 120 GLU B N 1
ATOM 2095 C CA . GLU B 1 120 ? -3.488 11.016 -11.594 1 97.69 120 GLU B CA 1
ATOM 2096 C C . GLU B 1 120 ? -4.48 11.352 -10.484 1 97.69 120 GLU B C 1
ATOM 2098 O O . GLU B 1 120 ? -5.078 12.43 -10.484 1 97.69 120 GLU B O 1
ATOM 2103 N N . LEU B 1 121 ? -4.676 10.43 -9.594 1 97.38 121 LEU B N 1
ATOM 2104 C CA . LEU B 1 121 ? -5.629 10.602 -8.508 1 97.38 121 LEU B CA 1
ATOM 2105 C C . LEU B 1 121 ? -5.23 11.773 -7.617 1 97.38 121 LEU B C 1
ATOM 2107 O O . LEU B 1 121 ? -6.078 12.586 -7.23 1 97.38 121 LEU B O 1
ATOM 2111 N N . ILE B 1 122 ? -3.977 11.922 -7.309 1 97.69 122 ILE B N 1
ATOM 2112 C CA . ILE B 1 122 ? -3.486 12.977 -6.434 1 97.69 122 ILE B CA 1
ATOM 2113 C C . ILE B 1 122 ? -3.609 14.328 -7.137 1 97.69 122 ILE B C 1
ATOM 2115 O O . ILE B 1 122 ? -4.082 15.305 -6.543 1 97.69 122 ILE B O 1
ATOM 2119 N N . GLU B 1 123 ? -3.236 14.414 -8.359 1 96.75 123 GLU B N 1
ATOM 2120 C CA . GLU B 1 123 ? -3.258 15.664 -9.109 1 96.75 123 GLU B CA 1
ATOM 2121 C C . GLU B 1 123 ? -4.688 16.172 -9.305 1 96.75 123 GLU B C 1
ATOM 2123 O O . GLU B 1 123 ? -4.934 17.375 -9.273 1 96.75 123 GLU B O 1
ATOM 2128 N N . SER B 1 124 ? -5.613 15.258 -9.406 1 95.81 124 SER B N 1
ATOM 2129 C CA . SER B 1 124 ? -6.98 15.648 -9.75 1 95.81 124 SER B CA 1
ATOM 2130 C C . SER B 1 124 ? -7.836 15.812 -8.5 1 95.81 124 SER B C 1
ATOM 2132 O O . SER B 1 124 ? -8.992 16.219 -8.586 1 95.81 124 SER B O 1
ATOM 2134 N N . THR B 1 125 ? -7.27 15.539 -7.426 1 93.56 125 THR B N 1
ATOM 2135 C CA . THR B 1 125 ? -8.078 15.531 -6.211 1 93.56 125 THR B CA 1
ATOM 2136 C C . THR B 1 125 ? -8.352 16.953 -5.73 1 93.56 125 THR B C 1
ATOM 2138 O O . THR B 1 125 ? -7.613 17.875 -6.07 1 93.56 125 THR B O 1
ATOM 2141 N N . THR B 1 126 ? -9.43 17.047 -5.043 1 91.06 126 THR B N 1
ATOM 2142 C CA . THR B 1 126 ? -9.797 18.297 -4.375 1 91.06 126 THR B CA 1
ATOM 2143 C C . THR B 1 126 ? -9.594 18.172 -2.867 1 91.06 126 THR B C 1
ATOM 2145 O O . THR B 1 126 ? -9.375 17.078 -2.344 1 91.06 126 THR B O 1
ATOM 2148 N N . SER B 1 127 ? -9.641 19.328 -2.275 1 87.44 127 SER B N 1
ATOM 2149 C CA . SER B 1 127 ? -9.406 19.359 -0.835 1 87.44 127 SER B CA 1
ATOM 2150 C C . SER B 1 127 ? -10.391 18.469 -0.093 1 87.44 127 SER B C 1
ATOM 2152 O O . SER B 1 127 ? -9.984 17.672 0.764 1 87.44 127 SER B O 1
ATOM 2154 N N . SER B 1 128 ? -11.586 18.625 -0.41 1 90.25 128 SER B N 1
ATOM 2155 C CA . SER B 1 128 ? -12.625 17.859 0.279 1 90.25 128 SER B CA 1
ATOM 2156 C C . SER B 1 128 ? -12.422 16.359 0.091 1 90.25 128 SER B C 1
ATOM 2158 O O . SER B 1 128 ? -12.547 15.586 1.045 1 90.25 128 SER B O 1
ATOM 2160 N N . VAL B 1 129 ? -12.086 15.938 -1.093 1 90.31 129 VAL B N 1
ATOM 2161 C CA . VAL B 1 129 ? -11.898 14.523 -1.414 1 90.31 129 VAL B CA 1
ATOM 2162 C C . VAL B 1 129 ? -10.641 14 -0.734 1 90.31 129 VAL B C 1
ATOM 2164 O O . VAL B 1 129 ? -10.625 12.891 -0.206 1 90.31 129 VAL B O 1
ATOM 2167 N N . MET B 1 130 ? -9.68 14.789 -0.751 1 88.06 130 MET B N 1
ATOM 2168 C CA . MET B 1 130 ? -8.406 14.391 -0.153 1 88.06 130 MET B CA 1
ATOM 2169 C C . MET B 1 130 ? -8.562 14.141 1.343 1 88.06 130 MET B C 1
ATOM 2171 O O . MET B 1 130 ? -8.133 13.102 1.85 1 88.06 130 MET B O 1
ATOM 2175 N N . ILE B 1 131 ? -9.289 15.031 1.945 1 85.75 131 ILE B N 1
ATOM 2176 C CA . ILE B 1 131 ? -9.492 14.93 3.387 1 85.75 131 ILE B CA 1
ATOM 2177 C C . ILE B 1 131 ? -10.305 13.672 3.707 1 85.75 131 ILE B C 1
ATOM 2179 O O . ILE B 1 131 ? -9.93 12.898 4.59 1 85.75 131 ILE B O 1
ATOM 2183 N N . LYS B 1 132 ? -11.281 13.492 2.998 1 91.56 132 LYS B N 1
ATOM 2184 C CA . LYS B 1 132 ? -12.125 12.312 3.191 1 91.56 132 LYS B CA 1
ATOM 2185 C C . LYS B 1 132 ? -11.328 11.031 2.955 1 91.56 132 LYS B C 1
ATOM 2187 O O . LYS B 1 132 ? -11.469 10.062 3.701 1 91.56 132 LYS B O 1
ATOM 2192 N N . SER B 1 133 ? -10.523 11.031 1.964 1 92.94 133 SER B N 1
ATOM 2193 C CA . SER B 1 133 ? -9.75 9.844 1.609 1 92.94 133 SER B CA 1
ATOM 2194 C C . SER B 1 133 ? -8.703 9.531 2.676 1 92.94 133 SER B C 1
ATOM 2196 O O . SER B 1 133 ? -8.438 8.367 2.969 1 92.94 133 SER B O 1
ATOM 2198 N N . ILE B 1 134 ? -8.133 10.531 3.211 1 90.44 134 ILE B N 1
ATOM 2199 C CA . ILE B 1 134 ? -7.168 10.312 4.281 1 90.44 134 ILE B CA 1
ATOM 2200 C C . ILE B 1 134 ? -7.867 9.711 5.492 1 90.44 134 ILE B C 1
ATOM 2202 O O . ILE B 1 134 ? -7.371 8.742 6.082 1 90.44 134 ILE B O 1
ATOM 2206 N N . GLU B 1 135 ? -9 10.227 5.809 1 87.38 135 GLU B N 1
ATOM 2207 C CA . GLU B 1 135 ? -9.758 9.758 6.961 1 87.38 135 GLU B CA 1
ATOM 2208 C C . GLU B 1 135 ? -10.156 8.289 6.797 1 87.38 135 GLU B C 1
ATOM 2210 O O . GLU B 1 135 ? -10.094 7.516 7.75 1 87.38 135 GLU B O 1
ATOM 2215 N N . GLU B 1 136 ? -10.422 7.957 5.676 1 89.94 136 GLU B N 1
ATOM 2216 C CA . GLU B 1 136 ? -10.891 6.605 5.395 1 89.94 136 GLU B CA 1
ATOM 2217 C C . GLU B 1 136 ? -9.719 5.637 5.23 1 89.94 136 GLU B C 1
ATOM 2219 O O . GLU B 1 136 ? -9.906 4.422 5.242 1 89.94 136 GLU B O 1
ATOM 2224 N N . SER B 1 137 ? -8.555 6.168 5 1 87.5 137 SER B N 1
ATOM 2225 C CA . SER B 1 137 ? -7.387 5.328 4.746 1 87.5 137 SER B CA 1
ATOM 2226 C C . SER B 1 137 ? -6.977 4.559 6 1 87.5 137 SER B C 1
ATOM 2228 O O . SER B 1 137 ? -6.293 3.537 5.91 1 87.5 137 SER B O 1
ATOM 2230 N N . SER B 1 138 ? -7.312 5.027 7.191 1 79.62 138 SER B N 1
ATOM 2231 C CA . SER B 1 138 ? -6.914 4.383 8.438 1 79.62 138 SER B CA 1
ATOM 2232 C C . SER B 1 138 ? -7.93 3.33 8.867 1 79.62 138 SER B C 1
ATOM 2234 O O . SER B 1 138 ? -7.633 2.48 9.711 1 79.62 138 SER B O 1
ATOM 2236 N N . LEU B 1 139 ? -9.156 3.402 8.414 1 66.44 139 LEU B N 1
ATOM 2237 C CA . LEU B 1 139 ? -10.234 2.5 8.812 1 66.44 139 LEU B CA 1
ATOM 2238 C C . LEU B 1 139 ? -10.078 1.143 8.133 1 66.44 139 LEU B C 1
ATOM 2240 O O . LEU B 1 139 ? -10.461 0.116 8.703 1 66.44 139 LEU B O 1
ATOM 2244 N N . SER B 1 140 ? -9.695 1.101 6.926 1 56.5 140 SER B N 1
ATOM 2245 C CA . SER B 1 140 ? -9.836 -0.099 6.105 1 56.5 140 SER B CA 1
ATOM 2246 C C . SER B 1 140 ? -8.711 -1.091 6.387 1 56.5 140 SER B C 1
ATOM 2248 O O . SER B 1 140 ? -8.641 -2.15 5.762 1 56.5 140 SER B O 1
ATOM 2250 N N . GLY B 1 141 ? -7.664 -0.89 7.059 1 48.62 141 GLY B N 1
ATOM 2251 C CA . GLY B 1 141 ? -6.652 -1.908 7.281 1 48.62 141 GLY B CA 1
ATOM 2252 C C . GLY B 1 141 ? -7.168 -3.098 8.07 1 48.62 141 GLY B C 1
ATOM 2253 O O . GLY B 1 141 ? -6.398 -3.998 8.414 1 48.62 141 GLY B O 1
ATOM 2254 N N . GLU B 1 142 ? -8.297 -3.084 8.492 1 38.72 142 GLU B N 1
ATOM 2255 C CA . GLU B 1 142 ? -8.742 -4.348 9.07 1 38.72 142 GLU B CA 1
ATOM 2256 C C . GLU B 1 142 ? -9.227 -5.312 7.988 1 38.72 142 GLU B C 1
ATOM 2258 O O . GLU B 1 142 ? -9.664 -4.887 6.922 1 38.72 142 GLU B O 1
#

Sequence (284 aa):
MYLNTLREVDVENLVKNIDLKYILRCILKLSITDVTVYHTLLNNNGNDPLTVSEISTAIKKSRSTVEKSLMKLIQLGLVARRAVLTRRGGYTYVYYALPIDHVKQRLLQLVNSYYDIAKELIESTTSSVMIKSIEESSLSGEMYLNTLREVDVENLVKNIDLKYILRCILKLSITDVTVYHTLLNNNGNDPLTVSEISTAIKKSRSTVEKSLMKLIQLGLVARRAVLTRRGGYTYVYYALPIDHVKQRLLQLVNSYYDIAKELIESTTSSVMIKSIEESSLSGE

pLDDT: mean 89.88, std 14.6, range [24.16, 98.44]

Radius of gyration: 23.45 Å; Cα contacts (8 Å, |Δi|>4): 344; chains: 2; bounding box: 36×78×56 Å

Organism: Caldivirga maquilingensis (strain ATCC 700844 / DSM 13496 / JCM 10307 / IC-167) (NCBI:txid397948)

InterPro domains:
  IPR002831 Transcription regulator TrmB, N-terminal [PF01978] (27-99)
  IPR011991 ArsR-like helix-turn-helix domain [cd00090] (48-107)
  IPR036388 Winged helix-like DNA-binding domain superfamily [G3DSA:1.10.10.10] (8-128)
  IPR036390 Winged helix DNA-binding domain superfamily [SSF46785] (26-116)